Protein AF-0000000083547770 (afdb_homodimer)

Organism: NCBI:txid360422

Sequence (242 aa):
MNREFKQATPGKVLITDITYLPYGNSKMAYLSTIKDSSTNEILAYQTSDRITLDISLDTIKKLVKNRRVTLTKDAFIHSDQGSHYTSPTFQKLLKKHKLSQSISRRGNCWDNAPQESFLDIMNREFKQATPGKVLITDITYLPYGNSKMAYLSTIKDSSTNEILAYQTSDRITLDISLDTIKKLVKNRRVTLTKDAFIHSDQGSHYTSPTFQKLLKKHKLSQSISRRGNCWDNAPQESFLDI

Nearest PDB structures (foldseek):
  5ejk-assembly1_H  TM=7.802E-01  e=1.074E-06  Rous sarcoma virus - Prague C
  8fnj-assembly1_G  TM=8.934E-01  e=1.302E-05  Homo sapiens
  1bcm-assembly1_B  TM=6.977E-01  e=1.309E-04  Muvirus mu
  3f2k-assembly2_B  TM=7.786E-01  e=3.134E-04  Homo sapiens
  5hoo-assembly1_B  TM=7.768E-01  e=7.988E-04  Drosophila mauritiana

Structure (mmCIF, N/CA/C/O backbone):
data_AF-0000000083547770-model_v1
#
loop_
_entity.id
_entity.type
_entity.pdbx_description
1 polymer 'Integrase catalytic domain-containing protein'
#
loop_
_atom_site.group_PDB
_atom_site.id
_atom_site.type_symbol
_atom_site.label_atom_id
_atom_site.label_alt_id
_atom_site.label_comp_id
_atom_site.label_asym_id
_atom_site.label_entity_id
_atom_site.label_seq_id
_atom_site.pdbx_PDB_ins_code
_atom_site.Cartn_x
_atom_site.Cartn_y
_atom_site.Cartn_z
_atom_site.occupancy
_atom_site.B_iso_or_equiv
_atom_site.auth_seq_id
_atom_site.auth_comp_id
_atom_site.auth_asym_id
_atom_site.auth_atom_id
_atom_site.pdbx_PDB_model_num
ATOM 1 N N . MET A 1 1 ? -11.086 -1.056 -15.688 1 37.06 1 MET A N 1
ATOM 2 C CA . MET A 1 1 ? -11.125 -2.303 -14.93 1 37.06 1 MET A CA 1
ATOM 3 C C . MET A 1 1 ? -12.43 -3.049 -15.172 1 37.06 1 MET A C 1
ATOM 5 O O . MET A 1 1 ? -13.508 -2.467 -15.07 1 37.06 1 MET A O 1
ATOM 9 N N . ASN A 1 2 ? -12.312 -4.203 -15.836 1 42.09 2 ASN A N 1
ATOM 10 C CA . ASN A 1 2 ? -13.5 -4.945 -16.25 1 42.09 2 ASN A CA 1
ATOM 11 C C . ASN A 1 2 ? -14.367 -5.312 -15.047 1 42.09 2 ASN A C 1
ATOM 13 O O . ASN A 1 2 ? -13.867 -5.461 -13.93 1 42.09 2 ASN A O 1
ATOM 17 N N . ARG A 1 3 ? -15.672 -5.109 -15.148 1 45.84 3 ARG A N 1
ATOM 18 C CA . ARG A 1 3 ? -16.781 -5.477 -14.281 1 45.84 3 ARG A CA 1
ATOM 19 C C . ARG A 1 3 ? -16.5 -6.773 -13.531 1 45.84 3 ARG A C 1
ATOM 21 O O . ARG A 1 3 ? -16.969 -6.969 -12.414 1 45.84 3 ARG A O 1
ATOM 28 N N . GLU A 1 4 ? -15.805 -7.66 -14.25 1 44.88 4 GLU A N 1
ATOM 29 C CA . GLU A 1 4 ? -15.633 -8.992 -13.68 1 44.88 4 GLU A CA 1
ATOM 30 C C . GLU A 1 4 ? -14.75 -8.945 -12.438 1 44.88 4 GLU A C 1
ATOM 32 O O . GLU A 1 4 ? -14.852 -9.805 -11.555 1 44.88 4 GLU A O 1
ATOM 37 N N . PHE A 1 5 ? -13.875 -7.977 -12.32 1 52.09 5 PHE A N 1
ATOM 38 C CA . PHE A 1 5 ? -12.898 -7.918 -11.242 1 52.09 5 PHE A CA 1
ATOM 39 C C . PHE A 1 5 ? -13.477 -7.219 -10.023 1 52.09 5 PHE A C 1
ATOM 41 O O . PHE A 1 5 ? -12.945 -7.34 -8.914 1 52.09 5 PHE A O 1
ATOM 48 N N . LYS A 1 6 ? -14.5 -6.453 -10.258 1 54.75 6 LYS A N 1
ATOM 49 C CA . LYS A 1 6 ? -15.164 -5.863 -9.094 1 54.75 6 LYS A CA 1
ATOM 50 C C . LYS A 1 6 ? -16.094 -6.867 -8.43 1 54.75 6 LYS A C 1
ATOM 52 O O . LYS A 1 6 ? -17.312 -6.805 -8.609 1 54.75 6 LYS A O 1
ATOM 57 N N . GLN A 1 7 ? -15.625 -8.141 -8.484 1 60.09 7 GLN A N 1
ATOM 58 C CA . GLN A 1 7 ? -16.5 -9.031 -7.738 1 60.09 7 GLN A CA 1
ATOM 59 C C . GLN A 1 7 ? -16.562 -8.641 -6.266 1 60.09 7 GLN A C 1
ATOM 61 O O . GLN A 1 7 ? -15.523 -8.344 -5.656 1 60.09 7 GLN A O 1
ATOM 66 N N . ALA A 1 8 ? -17.625 -8.469 -5.758 1 77.06 8 ALA A N 1
ATOM 67 C CA . ALA A 1 8 ? -18 -7.98 -4.434 1 77.06 8 ALA A CA 1
ATOM 68 C C . ALA A 1 8 ? -17.688 -9.016 -3.357 1 77.06 8 ALA A C 1
ATOM 70 O O . ALA A 1 8 ? -18.141 -8.898 -2.217 1 77.06 8 ALA A O 1
ATOM 71 N N . THR A 1 9 ? -16.844 -10.148 -3.873 1 93.62 9 THR A N 1
ATOM 72 C CA . THR A 1 9 ? -16.594 -11.156 -2.85 1 93.62 9 THR A CA 1
ATOM 73 C C . THR A 1 9 ? -15.188 -11.023 -2.285 1 93.62 9 THR A C 1
ATOM 75 O O . THR A 1 9 ? -14.211 -11.336 -2.965 1 93.62 9 THR A O 1
ATOM 78 N N . PRO A 1 10 ? -15.109 -10.656 -1.083 1 95.06 10 PRO A N 1
ATOM 79 C CA . PRO A 1 10 ? -13.781 -10.578 -0.468 1 95.06 10 PRO A CA 1
ATOM 80 C C . PRO A 1 10 ? -13.008 -11.891 -0.565 1 95.06 10 PRO A C 1
ATOM 82 O O . PRO A 1 10 ? -13.586 -12.969 -0.392 1 95.06 10 PRO A O 1
ATOM 85 N N . GLY A 1 11 ? -11.734 -11.773 -0.91 1 96.5 11 GLY A N 1
ATOM 86 C CA . GLY A 1 11 ? -10.867 -12.938 -0.914 1 96.5 11 GLY A CA 1
ATOM 87 C C . GLY A 1 11 ? -10.953 -13.742 -2.197 1 96.5 11 GLY A C 1
ATOM 88 O O . GLY A 1 11 ? -10.375 -14.828 -2.295 1 96.5 11 GLY A O 1
ATOM 89 N N . LYS A 1 12 ? -11.625 -13.266 -3.15 1 97 12 LYS A N 1
ATOM 90 C CA . LYS A 1 12 ? -11.805 -14.031 -4.383 1 97 12 LYS A CA 1
ATOM 91 C C . LYS A 1 12 ? -10.852 -13.539 -5.473 1 97 12 LYS A C 1
ATOM 93 O O . LYS A 1 12 ? -10.141 -14.344 -6.086 1 97 12 LYS A O 1
ATOM 98 N N . VAL A 1 13 ? -10.906 -12.203 -5.723 1 96.12 13 VAL A N 1
ATOM 99 C CA . VAL A 1 13 ? -10.07 -11.609 -6.758 1 96.12 13 VAL A CA 1
ATOM 100 C C . VAL A 1 13 ? -8.906 -10.852 -6.117 1 96.12 13 VAL A C 1
ATOM 102 O O . VAL A 1 13 ? -9.109 -9.836 -5.457 1 96.12 13 VAL A O 1
ATOM 105 N N . LEU A 1 14 ? -7.789 -11.375 -6.371 1 96.94 14 LEU A N 1
ATOM 106 C CA . LEU A 1 14 ? -6.574 -10.805 -5.793 1 96.94 14 LEU A CA 1
ATOM 107 C C . LEU A 1 14 ? -5.68 -10.211 -6.875 1 96.94 14 LEU A C 1
ATOM 109 O O . LEU A 1 14 ? -5.223 -10.922 -7.77 1 96.94 14 LEU A O 1
ATOM 113 N N . ILE A 1 15 ? -5.461 -8.875 -6.742 1 95.25 15 ILE A N 1
ATOM 114 C CA . ILE A 1 15 ? -4.688 -8.172 -7.758 1 95.25 15 ILE A CA 1
ATOM 115 C C . ILE A 1 15 ? -3.244 -8.008 -7.289 1 95.25 15 ILE A C 1
ATOM 117 O O . ILE A 1 15 ? -2.996 -7.598 -6.152 1 95.25 15 ILE A O 1
ATOM 121 N N . THR A 1 16 ? -2.373 -8.43 -8.156 1 95.38 16 THR A N 1
ATOM 122 C CA . THR A 1 16 ? -0.969 -8.25 -7.805 1 95.38 16 THR A CA 1
ATOM 123 C C . THR A 1 16 ? -0.252 -7.402 -8.852 1 95.38 16 THR A C 1
ATOM 125 O O . THR A 1 16 ? -0.664 -7.359 -10.008 1 95.38 16 THR A O 1
ATOM 128 N N . ASP A 1 17 ? 0.686 -6.609 -8.352 1 91.88 17 ASP A N 1
ATOM 129 C CA . ASP A 1 17 ? 1.514 -5.738 -9.18 1 91.88 17 ASP A CA 1
ATOM 130 C C . ASP A 1 17 ? 2.791 -5.336 -8.445 1 91.88 17 ASP A C 1
ATOM 132 O O . ASP A 1 17 ? 2.914 -5.551 -7.238 1 91.88 17 ASP A O 1
ATOM 136 N N . ILE A 1 18 ? 3.715 -4.863 -9.234 1 93.38 18 ILE A N 1
ATOM 137 C CA . ILE A 1 18 ? 4.945 -4.332 -8.656 1 93.38 18 ILE A CA 1
ATOM 138 C C . ILE A 1 18 ? 5 -2.82 -8.859 1 93.38 18 ILE A C 1
ATOM 140 O O . ILE A 1 18 ? 4.797 -2.332 -9.977 1 93.38 18 ILE A O 1
ATOM 144 N N . THR A 1 19 ? 5.195 -2.107 -7.781 1 92 19 THR A N 1
ATOM 145 C CA . THR A 1 19 ? 5.34 -0.656 -7.816 1 92 19 THR A CA 1
ATOM 146 C C . THR A 1 19 ? 6.812 -0.26 -7.719 1 92 19 THR A C 1
ATOM 148 O O . THR A 1 19 ? 7.551 -0.796 -6.891 1 92 19 THR A O 1
ATOM 151 N N . TYR A 1 20 ? 7.23 0.665 -8.578 1 90.44 20 TYR A N 1
ATOM 152 C CA . TYR A 1 20 ? 8.555 1.269 -8.477 1 90.44 20 TYR A CA 1
ATOM 153 C C . TYR A 1 20 ? 8.562 2.383 -7.438 1 90.44 20 TYR A C 1
ATOM 155 O O . TYR A 1 20 ? 7.75 3.309 -7.5 1 90.44 20 TYR A O 1
ATOM 163 N N . LEU A 1 21 ? 9.461 2.205 -6.434 1 90.94 21 LEU A N 1
ATOM 164 C CA . LEU A 1 21 ? 9.547 3.172 -5.344 1 90.94 21 LEU A CA 1
ATOM 165 C C . LEU A 1 21 ? 10.891 3.902 -5.371 1 90.94 21 LEU A C 1
ATOM 167 O O . LEU A 1 21 ? 11.836 3.488 -4.703 1 90.94 21 LEU A O 1
ATOM 171 N N . PRO A 1 22 ? 11.023 5 -6.207 1 88.56 22 PRO A N 1
ATOM 172 C CA . PRO A 1 22 ? 12.242 5.801 -6.113 1 88.56 22 PRO A CA 1
ATOM 173 C C . PRO A 1 22 ? 12.414 6.457 -4.746 1 88.56 22 PRO A C 1
ATOM 175 O O . PRO A 1 22 ? 11.438 6.898 -4.141 1 88.56 22 PRO A O 1
ATOM 178 N N . TYR A 1 23 ? 13.477 6.32 -4.207 1 85.94 23 TYR A N 1
ATOM 179 C CA . TYR A 1 23 ? 13.758 7 -2.949 1 85.94 23 TYR A CA 1
ATOM 180 C C . TYR A 1 23 ? 15.188 7.527 -2.924 1 85.94 23 TYR A C 1
ATOM 182 O O . TYR A 1 23 ? 16.062 6.988 -3.598 1 85.94 23 TYR A O 1
ATOM 190 N N . GLY A 1 24 ? 15.328 8.562 -2.123 1 82 24 GLY A N 1
ATOM 191 C CA . GLY A 1 24 ? 16.656 9.148 -2.072 1 82 24 GLY A CA 1
ATOM 192 C C . GLY A 1 24 ? 17.125 9.695 -3.41 1 82 24 GLY A C 1
ATOM 193 O O . GLY A 1 24 ? 16.312 10.172 -4.207 1 82 24 GLY A O 1
ATOM 194 N N . ASN A 1 25 ? 18.531 9.766 -3.361 1 84.19 25 ASN A N 1
ATOM 195 C CA . ASN A 1 25 ? 19.141 10.234 -4.598 1 84.19 25 ASN A CA 1
ATOM 196 C C . ASN A 1 25 ? 19.531 9.062 -5.504 1 84.19 25 ASN A C 1
ATOM 198 O O . ASN A 1 25 ? 20.547 8.414 -5.277 1 84.19 25 ASN A O 1
ATOM 202 N N . SER A 1 26 ? 18.703 8.57 -6.406 1 86.69 26 SER A N 1
ATOM 203 C CA . SER A 1 26 ? 19 7.625 -7.473 1 86.69 26 SER A CA 1
ATOM 204 C C . SER A 1 26 ? 18.781 6.188 -7.016 1 86.69 26 SER A C 1
ATOM 206 O O . SER A 1 26 ? 19.359 5.254 -7.574 1 86.69 26 SER A O 1
ATOM 208 N N . LYS A 1 27 ? 18.141 6.105 -5.891 1 88.56 27 LYS A N 1
ATOM 209 C CA . LYS A 1 27 ? 17.859 4.754 -5.414 1 88.56 27 LYS A CA 1
ATOM 210 C C . LYS A 1 27 ? 16.469 4.301 -5.824 1 88.56 27 LYS A C 1
ATOM 212 O O . LYS A 1 27 ? 15.586 5.129 -6.078 1 88.56 27 LYS A O 1
ATOM 217 N N . MET A 1 28 ? 16.359 2.928 -6.02 1 90.75 28 MET A N 1
ATOM 218 C CA . MET A 1 28 ? 15.07 2.352 -6.402 1 90.75 28 MET A CA 1
ATOM 219 C C . MET A 1 28 ? 14.766 1.105 -5.574 1 90.75 28 MET A C 1
ATOM 221 O O . MET A 1 28 ? 15.617 0.227 -5.43 1 90.75 28 MET A O 1
ATOM 225 N N . ALA A 1 29 ? 13.602 1.14 -4.941 1 91.06 29 ALA A N 1
ATOM 226 C CA . ALA A 1 29 ? 13.062 -0.084 -4.355 1 91.06 29 ALA A CA 1
ATOM 227 C C . ALA A 1 29 ? 11.836 -0.569 -5.125 1 91.06 29 ALA A C 1
ATOM 229 O O . ALA A 1 29 ? 11.227 0.196 -5.871 1 91.06 29 ALA A O 1
ATOM 230 N N . TYR A 1 30 ? 11.594 -1.843 -5.012 1 93.19 30 TYR A N 1
ATOM 231 C CA . TYR A 1 30 ? 10.422 -2.447 -5.641 1 93.19 30 TYR A CA 1
ATOM 232 C C . TYR A 1 30 ? 9.477 -3.027 -4.598 1 93.19 30 TYR A C 1
ATOM 234 O O . TYR A 1 30 ? 9.914 -3.689 -3.652 1 93.19 30 TYR A O 1
ATOM 242 N N . LEU A 1 31 ? 8.25 -2.652 -4.785 1 94.12 31 LEU A N 1
ATOM 243 C CA . LEU A 1 31 ? 7.215 -3.119 -3.873 1 94.12 31 LEU A CA 1
ATOM 244 C C . LEU A 1 31 ? 6.211 -4.008 -4.602 1 94.12 31 LEU A C 1
ATOM 246 O O . LEU A 1 31 ? 5.477 -3.535 -5.473 1 94.12 31 LEU A O 1
ATOM 250 N N . SER A 1 32 ? 6.219 -5.277 -4.266 1 94.94 32 SER A N 1
ATOM 251 C CA . SER A 1 32 ? 5.188 -6.195 -4.742 1 94.94 32 SER A CA 1
ATOM 252 C C . SER A 1 32 ? 4.031 -6.285 -3.75 1 94.94 32 SER A C 1
ATOM 254 O O . SER A 1 32 ? 4.25 -6.438 -2.545 1 94.94 32 SER A O 1
ATOM 256 N N . THR A 1 33 ? 2.816 -6.133 -4.273 1 95.75 33 THR A N 1
ATOM 257 C CA . THR A 1 33 ? 1.659 -6.172 -3.387 1 95.75 33 THR A CA 1
ATOM 258 C C . THR A 1 33 ? 0.593 -7.117 -3.936 1 95.75 33 THR A C 1
ATOM 260 O O . THR A 1 33 ? 0.572 -7.41 -5.133 1 95.75 33 THR A O 1
ATOM 263 N N . ILE A 1 34 ? -0.224 -7.645 -3.039 1 96.25 34 ILE A N 1
ATOM 264 C CA . ILE A 1 34 ? -1.479 -8.312 -3.367 1 96.25 34 ILE A CA 1
ATOM 265 C C . ILE A 1 34 ? -2.641 -7.586 -2.693 1 96.25 34 ILE A C 1
ATOM 267 O O . ILE A 1 34 ? -2.658 -7.43 -1.469 1 96.25 34 ILE A O 1
ATOM 271 N N . LYS A 1 35 ? -3.547 -7.152 -3.533 1 95.25 35 LYS A N 1
ATOM 272 C CA . LYS A 1 35 ? -4.711 -6.398 -3.076 1 95.25 35 LYS A CA 1
ATOM 273 C C . LYS A 1 35 ? -6 -7.176 -3.316 1 95.25 35 LYS A C 1
ATOM 275 O O . LYS A 1 35 ? -6.172 -7.789 -4.371 1 95.25 35 LYS A O 1
ATOM 280 N N . ASP A 1 36 ? -6.902 -7.203 -2.283 1 94.38 36 ASP A N 1
ATOM 281 C CA . ASP A 1 36 ? -8.258 -7.699 -2.502 1 94.38 36 ASP A CA 1
ATOM 282 C C . ASP A 1 36 ? -9.078 -6.707 -3.32 1 94.38 36 ASP A C 1
ATOM 284 O O . ASP A 1 36 ? -9.297 -5.57 -2.893 1 94.38 36 ASP A O 1
ATOM 288 N N . SER A 1 37 ? -9.492 -7.152 -4.387 1 93 37 SER A N 1
ATOM 289 C CA . SER A 1 37 ? -10.18 -6.242 -5.293 1 93 37 SER A CA 1
ATOM 290 C C . SER A 1 37 ? -11.508 -5.77 -4.699 1 93 37 SER A C 1
ATOM 292 O O . SER A 1 37 ? -12 -4.695 -5.043 1 93 37 SER A O 1
ATOM 294 N N . SER A 1 38 ? -12.094 -6.488 -3.805 1 93.31 38 SER A N 1
ATOM 295 C CA . SER A 1 38 ? -13.383 -6.164 -3.203 1 93.31 38 SER A CA 1
ATOM 296 C C . SER A 1 38 ? -13.227 -5.184 -2.047 1 93.31 38 SER A C 1
ATOM 298 O O . SER A 1 38 ? -13.938 -4.184 -1.971 1 93.31 38 SER A O 1
ATOM 300 N N . THR A 1 39 ? -12.281 -5.41 -1.221 1 91 39 THR A N 1
ATOM 301 C CA . THR A 1 39 ? -12.141 -4.621 -0.003 1 91 39 THR A CA 1
ATOM 302 C C . THR A 1 39 ? -11.094 -3.525 -0.185 1 91 39 THR A C 1
ATOM 304 O O . THR A 1 39 ? -11.023 -2.59 0.614 1 91 39 THR A O 1
ATOM 307 N N . ASN A 1 40 ? -10.203 -3.643 -1.119 1 92.5 40 ASN A N 1
ATOM 308 C CA . ASN A 1 40 ? -9.062 -2.771 -1.387 1 92.5 40 ASN A CA 1
ATOM 309 C C . ASN A 1 40 ? -7.973 -2.936 -0.333 1 92.5 40 ASN A C 1
ATOM 311 O O . ASN A 1 40 ? -7.027 -2.148 -0.285 1 92.5 40 ASN A O 1
ATOM 315 N N . GLU A 1 41 ? -8.078 -3.979 0.425 1 92.56 41 GLU A N 1
ATOM 316 C CA . GLU A 1 41 ? -7.059 -4.25 1.431 1 92.56 41 GLU A CA 1
ATOM 317 C C . GLU A 1 41 ? -5.812 -4.867 0.798 1 92.56 41 GLU A C 1
ATOM 319 O O . GLU A 1 41 ? -5.918 -5.723 -0.084 1 92.56 41 GLU A O 1
ATOM 324 N N . ILE A 1 42 ? -4.73 -4.352 1.257 1 93.81 42 ILE A N 1
ATOM 325 C CA . ILE A 1 42 ? -3.484 -5.031 0.929 1 93.81 42 ILE A CA 1
ATOM 326 C C . ILE A 1 42 ? -3.324 -6.27 1.808 1 93.81 42 ILE A C 1
ATOM 328 O O . ILE A 1 42 ? -3.311 -6.168 3.037 1 93.81 42 ILE A O 1
ATOM 332 N N . LEU A 1 43 ? -3.193 -7.41 1.143 1 95.69 43 LEU A N 1
ATOM 333 C CA . LEU A 1 43 ? -3.182 -8.672 1.879 1 95.69 43 LEU A CA 1
ATOM 334 C C . LEU A 1 43 ? -1.753 -9.156 2.098 1 95.69 43 LEU A C 1
ATOM 336 O O . LEU A 1 43 ? -1.49 -9.93 3.023 1 95.69 43 LEU A O 1
ATOM 340 N N . ALA A 1 44 ? -0.871 -8.75 1.271 1 96.19 44 ALA A N 1
ATOM 341 C CA . ALA A 1 44 ? 0.542 -9.117 1.342 1 96.19 44 ALA A CA 1
ATOM 342 C C . ALA A 1 44 ? 1.403 -8.125 0.56 1 96.19 44 ALA A C 1
ATOM 344 O O . ALA A 1 44 ? 0.925 -7.484 -0.376 1 96.19 44 ALA A O 1
ATOM 345 N N . TYR A 1 45 ? 2.623 -8.07 1.019 1 95.5 45 TYR A N 1
ATOM 346 C CA . TYR A 1 45 ? 3.582 -7.254 0.285 1 95.5 45 TYR A CA 1
ATOM 347 C C . TYR A 1 45 ? 5.008 -7.738 0.526 1 95.5 45 TYR A C 1
ATOM 349 O O . TYR A 1 45 ? 5.285 -8.406 1.526 1 95.5 45 TYR A O 1
ATOM 357 N N . GLN A 1 46 ? 5.855 -7.43 -0.441 1 95 46 GLN A N 1
ATOM 358 C CA . GLN A 1 46 ? 7.277 -7.746 -0.398 1 95 46 GLN A CA 1
ATOM 359 C C . GLN A 1 46 ? 8.102 -6.652 -1.067 1 95 46 GLN A C 1
ATOM 361 O O . GLN A 1 46 ? 7.734 -6.148 -2.131 1 95 46 GLN A O 1
ATOM 366 N N . THR A 1 47 ? 9.203 -6.344 -0.357 1 94.12 47 THR A N 1
ATOM 367 C CA . THR A 1 47 ? 10.094 -5.348 -0.938 1 94.12 47 THR A CA 1
ATOM 368 C C . THR A 1 47 ? 11.406 -5.992 -1.381 1 94.12 47 THR A C 1
ATOM 370 O O . THR A 1 47 ? 11.852 -6.973 -0.783 1 94.12 47 THR A O 1
ATOM 373 N N . SER A 1 48 ? 11.93 -5.387 -2.418 1 94.44 48 SER A N 1
ATOM 374 C CA . SER A 1 48 ? 13.219 -5.84 -2.934 1 94.44 48 SER A CA 1
ATOM 375 C C . SER A 1 48 ? 13.984 -4.699 -3.602 1 94.44 48 SER A C 1
ATOM 377 O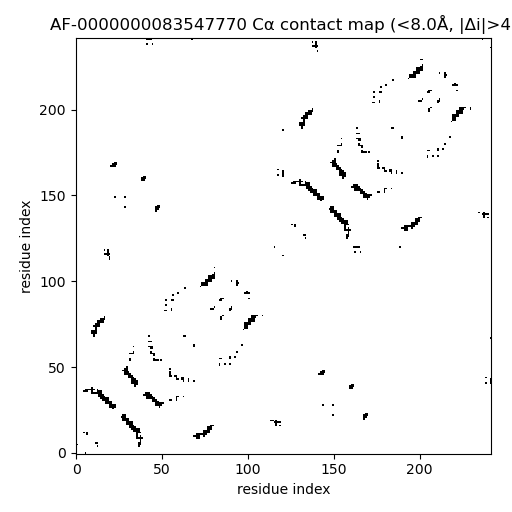 O . SER A 1 48 ? 13.391 -3.678 -3.961 1 94.44 48 SER A O 1
ATOM 379 N N . ASP A 1 49 ? 15.312 -4.91 -3.723 1 93.38 49 ASP A N 1
ATOM 380 C CA . ASP A 1 49 ? 16.109 -3.965 -4.496 1 93.38 49 ASP A CA 1
ATOM 381 C C . ASP A 1 49 ? 16.328 -4.465 -5.922 1 93.38 49 ASP A C 1
ATOM 383 O O . ASP A 1 49 ? 16.969 -3.793 -6.73 1 93.38 49 ASP A O 1
ATOM 387 N N . ARG A 1 50 ? 15.695 -5.547 -6.188 1 92.69 50 ARG A N 1
ATOM 388 C CA . ARG A 1 50 ? 15.812 -6.137 -7.52 1 92.69 50 ARG A CA 1
ATOM 389 C C . ARG A 1 50 ? 14.469 -6.684 -7.992 1 92.69 50 ARG A C 1
ATOM 391 O O . ARG A 1 50 ? 13.664 -7.148 -7.18 1 92.69 50 ARG A O 1
ATOM 398 N N . ILE A 1 51 ? 14.297 -6.574 -9.289 1 90.69 51 ILE A N 1
ATOM 399 C CA . ILE A 1 51 ? 13.078 -7.129 -9.883 1 90.69 51 ILE A CA 1
ATOM 400 C C . ILE A 1 51 ? 13.336 -8.562 -10.336 1 90.69 51 ILE A C 1
ATOM 402 O O . ILE A 1 51 ? 13.648 -8.805 -11.5 1 90.69 51 ILE A O 1
ATOM 406 N N . THR A 1 52 ? 13.438 -9.414 -9.461 1 92.94 52 THR A N 1
ATOM 407 C CA . THR A 1 52 ? 13.578 -10.828 -9.781 1 92.94 52 THR A CA 1
ATOM 408 C C . THR A 1 52 ? 12.273 -11.578 -9.523 1 92.94 52 THR A C 1
ATOM 410 O O . THR A 1 52 ? 11.328 -11.008 -8.961 1 92.94 52 THR A O 1
ATOM 413 N N . LEU A 1 53 ? 12.289 -12.797 -9.961 1 96 53 LEU A N 1
ATOM 414 C CA . LEU A 1 53 ? 11.125 -13.648 -9.766 1 96 53 LEU A CA 1
ATOM 415 C C . LEU A 1 53 ? 10.789 -13.773 -8.281 1 96 53 LEU A C 1
ATOM 417 O O . LEU A 1 53 ? 9.617 -13.875 -7.914 1 96 53 LEU A O 1
ATOM 421 N N . ASP A 1 54 ? 11.75 -13.688 -7.434 1 96.62 54 ASP A N 1
ATOM 422 C CA . ASP A 1 54 ? 11.609 -13.945 -6.004 1 96.62 54 ASP A CA 1
ATOM 423 C C . ASP A 1 54 ? 10.648 -12.945 -5.363 1 96.62 54 ASP A C 1
ATOM 425 O O . ASP A 1 54 ? 9.938 -13.281 -4.41 1 96.62 54 ASP A O 1
ATOM 429 N N . ILE A 1 55 ? 10.672 -11.734 -5.844 1 96 55 ILE A N 1
ATOM 430 C CA . ILE A 1 55 ? 9.828 -10.734 -5.207 1 96 55 ILE A CA 1
ATOM 431 C C . ILE A 1 55 ? 8.359 -11.125 -5.348 1 96 55 ILE A C 1
ATOM 433 O O . ILE A 1 55 ? 7.578 -10.977 -4.402 1 96 55 ILE A O 1
ATOM 437 N N . SER A 1 56 ? 7.953 -11.633 -6.457 1 96.94 56 SER A N 1
ATOM 438 C CA . SER A 1 56 ? 6.574 -12.062 -6.668 1 96.94 56 SER A CA 1
ATOM 439 C C . SER A 1 56 ? 6.285 -13.367 -5.934 1 96.94 56 SER A C 1
ATOM 441 O O . SER A 1 56 ? 5.223 -13.523 -5.328 1 96.94 56 SER A O 1
ATOM 443 N N . LEU A 1 57 ? 7.266 -14.312 -5.957 1 98.56 57 LEU A N 1
ATOM 444 C CA . LEU A 1 57 ? 7.082 -15.578 -5.254 1 98.56 57 LEU A CA 1
ATOM 445 C C . LEU A 1 57 ? 6.914 -15.344 -3.756 1 98.56 57 LEU A C 1
ATOM 447 O O . LEU A 1 57 ? 6.004 -15.898 -3.135 1 98.56 57 LEU A O 1
ATOM 451 N N . ASP A 1 58 ? 7.777 -14.531 -3.227 1 97.69 58 ASP A N 1
ATOM 452 C CA . ASP A 1 58 ? 7.762 -14.273 -1.79 1 97.69 58 ASP A CA 1
ATOM 453 C C . ASP A 1 58 ? 6.473 -13.57 -1.375 1 97.69 58 ASP A C 1
ATOM 455 O O . ASP A 1 58 ? 5.969 -13.781 -0.27 1 97.69 58 ASP A O 1
ATOM 459 N N . THR A 1 59 ? 5.918 -12.758 -2.26 1 97.31 59 THR A N 1
ATOM 460 C CA . THR A 1 59 ? 4.656 -12.086 -1.969 1 97.31 59 THR A CA 1
ATOM 461 C C . THR A 1 59 ? 3.521 -13.102 -1.854 1 97.31 59 THR A C 1
ATOM 463 O O . THR A 1 59 ? 2.695 -13.016 -0.944 1 97.31 59 THR A O 1
ATOM 466 N N . ILE A 1 60 ? 3.475 -14.078 -2.748 1 98.56 60 ILE A N 1
ATOM 467 C CA . ILE A 1 60 ? 2.473 -15.133 -2.695 1 98.56 60 ILE A CA 1
ATOM 468 C C . ILE A 1 60 ? 2.643 -15.945 -1.412 1 98.56 60 ILE A C 1
ATOM 470 O O . ILE A 1 60 ? 1.662 -16.266 -0.734 1 98.56 60 ILE A O 1
ATOM 474 N N . LYS A 1 61 ? 3.902 -16.234 -1.078 1 98.5 61 LYS A N 1
ATOM 475 C CA . LYS A 1 61 ? 4.164 -17 0.137 1 98.5 61 LYS A CA 1
ATOM 476 C C . LYS A 1 61 ? 3.672 -16.25 1.374 1 98.5 61 LYS A C 1
ATOM 478 O O . LYS A 1 61 ? 3.117 -16.859 2.291 1 98.5 61 LYS A O 1
ATOM 483 N N . LYS A 1 62 ? 3.867 -15.008 1.357 1 97 62 LYS A N 1
ATOM 484 C CA . LYS A 1 62 ? 3.379 -14.195 2.471 1 97 62 LYS A CA 1
ATOM 485 C C . LYS A 1 62 ? 1.854 -14.203 2.525 1 97 62 LYS A C 1
ATOM 487 O O . LYS A 1 62 ? 1.268 -14.242 3.609 1 97 62 LYS A O 1
ATOM 492 N N . LEU A 1 63 ? 1.225 -14.125 1.393 1 97.56 63 LEU A N 1
ATOM 493 C CA . LEU A 1 63 ? -0.232 -14.18 1.333 1 97.56 63 LEU A CA 1
ATOM 494 C C . LEU A 1 63 ? -0.753 -15.461 1.977 1 97.56 63 LEU A C 1
ATOM 496 O O . LEU A 1 63 ? -1.645 -15.414 2.826 1 97.56 63 LEU A O 1
ATOM 500 N N . VAL A 1 64 ? -0.178 -16.531 1.575 1 97.38 64 VAL A N 1
ATOM 501 C CA . VAL A 1 64 ? -0.68 -17.844 1.991 1 97.38 64 VAL A CA 1
ATOM 502 C C . VAL A 1 64 ? -0.375 -18.062 3.471 1 97.38 64 VAL A C 1
ATOM 504 O O . VAL A 1 64 ? -1.118 -18.766 4.164 1 97.38 64 VAL A O 1
ATOM 507 N N . LYS A 1 65 ? 0.641 -17.438 4.004 1 96.38 65 LYS A N 1
ATOM 508 C CA . LYS A 1 65 ? 1.039 -17.625 5.395 1 96.38 65 LYS A CA 1
ATOM 509 C C . LYS A 1 65 ? 0.272 -16.672 6.312 1 96.38 65 LYS A C 1
ATOM 511 O O . LYS A 1 65 ? 0.283 -16.844 7.535 1 96.38 65 LYS A O 1
ATOM 516 N N . ASN A 1 66 ? -0.306 -15.734 5.676 1 93.88 66 ASN A N 1
ATOM 517 C CA . ASN A 1 66 ? -1.027 -14.75 6.473 1 93.88 66 ASN A CA 1
ATOM 518 C C . ASN A 1 66 ? -2.328 -15.32 7.027 1 93.88 66 ASN A C 1
ATOM 520 O O . ASN A 1 66 ? -3.324 -15.422 6.309 1 93.88 66 ASN A O 1
ATOM 524 N N . ARG A 1 67 ? -2.469 -15.492 8.227 1 91.75 67 ARG A N 1
ATOM 525 C CA . ARG A 1 67 ? -3.602 -16.156 8.859 1 91.75 67 ARG A CA 1
ATOM 526 C C . ARG A 1 67 ? -4.793 -15.211 8.977 1 91.75 67 ARG A C 1
ATOM 528 O O . ARG A 1 67 ? -5.918 -15.648 9.227 1 91.75 67 ARG A O 1
ATOM 535 N N . ARG A 1 68 ? -4.582 -14 8.75 1 90.12 68 ARG A N 1
ATOM 536 C CA . ARG A 1 68 ? -5.656 -13.01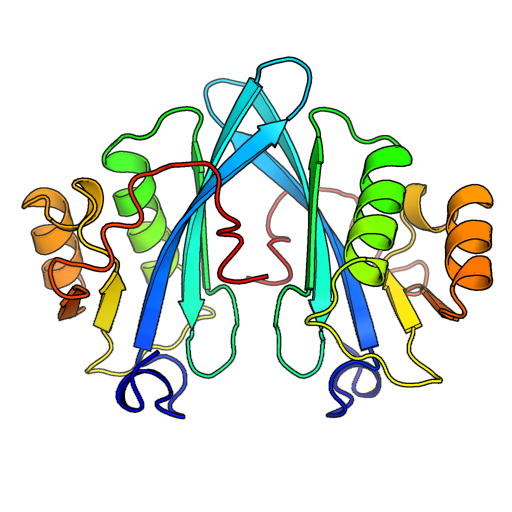6 8.852 1 90.12 68 ARG A CA 1
ATOM 537 C C . ARG A 1 68 ? -6.445 -12.93 7.547 1 90.12 68 ARG A C 1
ATOM 539 O O . ARG A 1 68 ? -7.492 -12.281 7.492 1 90.12 68 ARG A O 1
ATOM 546 N N . VAL A 1 69 ? -5.949 -13.688 6.625 1 92.69 69 VAL A N 1
ATOM 547 C CA . VAL A 1 69 ? -6.555 -13.617 5.301 1 92.69 69 VAL A CA 1
ATOM 548 C C . VAL A 1 69 ? -7.363 -14.883 5.031 1 92.69 69 VAL A C 1
ATOM 550 O O . VAL A 1 69 ? -6.867 -16 5.219 1 92.69 69 VAL A O 1
ATOM 553 N N . THR A 1 70 ? -8.625 -14.688 4.648 1 94.69 70 THR A N 1
ATOM 554 C CA . THR A 1 70 ? -9.453 -15.797 4.195 1 94.69 70 THR A CA 1
ATOM 555 C C . THR A 1 70 ? -9.734 -15.695 2.699 1 94.69 70 THR A C 1
ATOM 557 O O . THR A 1 70 ? -10.281 -14.695 2.234 1 94.69 70 THR A O 1
ATOM 560 N N . LEU A 1 71 ? -9.422 -16.719 2.088 1 96.75 71 LEU A N 1
ATOM 561 C CA . LEU A 1 71 ? -9.648 -16.781 0.648 1 96.75 71 LEU A CA 1
ATOM 562 C C . LEU A 1 71 ? -10.789 -17.734 0.32 1 96.75 71 LEU A C 1
ATOM 564 O O . LEU A 1 71 ? -11 -18.734 1.021 1 96.75 71 LEU A O 1
ATOM 568 N N . THR A 1 72 ? -11.484 -17.438 -0.736 1 96.56 72 THR A N 1
ATOM 569 C CA . THR A 1 72 ? -12.484 -18.375 -1.227 1 96.56 72 THR A CA 1
ATOM 570 C C . THR A 1 72 ? -11.812 -19.578 -1.886 1 96.56 72 THR A C 1
ATOM 572 O O . THR A 1 72 ? -10.633 -19.516 -2.248 1 96.56 72 THR A O 1
ATOM 575 N N . LYS A 1 73 ? -12.523 -20.594 -2.051 1 95.81 73 LYS A N 1
ATOM 576 C CA . LYS A 1 73 ? -11.992 -21.797 -2.676 1 95.81 73 LYS A CA 1
ATOM 577 C C . LYS A 1 73 ? -11.586 -21.547 -4.121 1 95.81 73 LYS A C 1
ATOM 579 O O . LYS A 1 73 ? -10.656 -22.172 -4.633 1 95.81 73 LYS A O 1
ATOM 584 N N . ASP A 1 74 ? -12.266 -20.578 -4.727 1 96.19 74 ASP A N 1
ATOM 585 C CA . ASP A 1 74 ? -11.984 -20.281 -6.129 1 96.19 74 ASP A CA 1
ATOM 586 C C . ASP A 1 74 ? -11.203 -18.984 -6.273 1 96.19 74 ASP A C 1
ATOM 588 O O . ASP A 1 74 ? -11.344 -18.281 -7.273 1 96.19 74 ASP A O 1
ATOM 592 N N . ALA A 1 75 ? -10.508 -18.609 -5.25 1 97.44 75 ALA A N 1
ATOM 593 C CA . ALA A 1 75 ? -9.695 -17.406 -5.324 1 97.44 75 ALA A CA 1
ATOM 594 C C . ALA A 1 75 ? -8.703 -17.484 -6.48 1 97.44 75 ALA A C 1
ATOM 596 O O . ALA A 1 75 ? -8.188 -18.547 -6.797 1 97.44 75 ALA A O 1
ATOM 597 N N . PHE A 1 76 ? -8.445 -16.25 -7.105 1 96.31 76 PHE A N 1
ATOM 598 C CA . PHE A 1 76 ? -7.426 -16.25 -8.148 1 96.31 76 PHE A CA 1
ATOM 599 C C . PHE A 1 76 ? -6.613 -14.961 -8.109 1 96.31 76 PHE A C 1
ATOM 601 O O . PHE A 1 76 ? -7.098 -13.93 -7.637 1 96.31 76 PHE A O 1
ATOM 608 N N . ILE A 1 77 ? -5.434 -15.125 -8.602 1 97.19 77 ILE A N 1
ATOM 609 C CA . ILE A 1 77 ? -4.496 -14.016 -8.742 1 97.19 77 ILE A CA 1
ATOM 610 C C . ILE A 1 77 ? -4.641 -13.391 -10.133 1 97.19 77 ILE A C 1
ATOM 612 O O . ILE A 1 77 ? -4.57 -14.094 -11.141 1 97.19 77 ILE A O 1
ATOM 616 N N . HIS A 1 78 ? -4.883 -12.078 -10.117 1 94.94 78 HIS A N 1
ATOM 617 C CA . HIS A 1 78 ? -4.914 -11.344 -11.375 1 94.94 78 HIS A CA 1
ATOM 618 C C . HIS A 1 78 ? -3.688 -10.453 -11.531 1 94.94 78 HIS A C 1
ATOM 620 O O . HIS A 1 78 ? -3.355 -9.688 -10.617 1 94.94 78 HIS A O 1
ATOM 626 N N . SER A 1 79 ? -3.012 -10.586 -12.656 1 92.75 79 SER A N 1
ATOM 627 C CA . SER A 1 79 ? -1.82 -9.781 -12.898 1 92.75 79 SER A CA 1
ATOM 628 C C . SER A 1 79 ? -1.741 -9.336 -14.352 1 92.75 79 SER A C 1
ATOM 630 O O . SER A 1 79 ? -2.527 -9.789 -15.188 1 92.75 79 SER A O 1
ATOM 632 N N . ASP A 1 80 ? -0.885 -8.344 -14.547 1 88.94 80 ASP A N 1
ATOM 633 C CA . ASP A 1 80 ? -0.523 -8.055 -15.93 1 88.94 80 ASP A CA 1
ATOM 634 C C . ASP A 1 80 ? 0.364 -9.156 -16.516 1 88.94 80 ASP A C 1
ATOM 636 O O . ASP A 1 80 ? 0.504 -10.219 -15.914 1 88.94 80 ASP A O 1
ATOM 640 N N . GLN A 1 81 ? 0.93 -8.938 -17.75 1 87.38 81 GLN A N 1
ATOM 641 C CA . GLN A 1 81 ? 1.686 -9.977 -18.453 1 87.38 81 GLN A CA 1
ATOM 642 C C . GLN A 1 81 ? 3.174 -9.883 -18.125 1 87.38 81 GLN A C 1
ATOM 644 O O . GLN A 1 81 ? 4.012 -10.336 -18.906 1 87.38 81 GLN A O 1
ATOM 649 N N . GLY A 1 82 ? 3.525 -9.305 -16.984 1 88.19 82 GLY A N 1
ATOM 650 C CA . GLY A 1 82 ? 4.934 -9.258 -16.641 1 88.19 82 GLY A CA 1
ATOM 651 C C . GLY A 1 82 ? 5.578 -10.633 -16.547 1 88.19 82 GLY A C 1
ATOM 652 O O . GLY A 1 82 ? 4.93 -11.602 -16.156 1 88.19 82 GLY A O 1
ATOM 653 N N . SER A 1 83 ? 6.82 -10.664 -16.875 1 89.44 83 SER A N 1
ATOM 654 C CA . SER A 1 83 ? 7.535 -11.938 -16.922 1 89.44 83 SER A CA 1
ATOM 655 C C . SER A 1 83 ? 7.516 -12.633 -15.562 1 89.44 83 SER A C 1
ATOM 657 O O . SER A 1 83 ? 7.539 -13.867 -15.492 1 89.44 83 SER A O 1
ATOM 659 N N . HIS A 1 84 ? 7.492 -11.906 -14.5 1 92.31 84 HIS A N 1
ATOM 660 C CA . HIS A 1 84 ? 7.426 -12.469 -13.156 1 92.31 84 HIS A CA 1
ATOM 661 C C . HIS A 1 84 ? 6.16 -13.305 -12.969 1 92.31 84 HIS A C 1
ATOM 663 O O . HIS A 1 84 ? 6.176 -14.312 -12.266 1 92.31 84 HIS A O 1
ATOM 669 N N . TYR A 1 85 ? 5.113 -12.977 -13.672 1 94.12 85 TYR A N 1
ATOM 670 C CA . TYR A 1 85 ? 3.82 -13.602 -13.438 1 94.12 85 TYR A CA 1
ATOM 671 C C . TYR A 1 85 ? 3.559 -14.719 -14.445 1 94.12 85 TYR A C 1
ATOM 673 O O . TYR A 1 85 ? 2.688 -15.562 -14.234 1 94.12 85 TYR A O 1
ATOM 681 N N . THR A 1 86 ? 4.289 -14.648 -15.555 1 93.88 86 THR A N 1
ATOM 682 C CA . THR A 1 86 ? 4.078 -15.672 -16.578 1 93.88 86 THR A CA 1
ATOM 683 C C . THR A 1 86 ? 5.094 -16.797 -16.422 1 93.88 86 THR A C 1
ATOM 685 O O . THR A 1 86 ? 5.035 -17.797 -17.141 1 93.88 86 THR A O 1
ATOM 688 N N . SER A 1 87 ? 6.047 -16.688 -15.516 1 95.81 87 SER A N 1
ATOM 689 C CA . SER A 1 87 ? 7.059 -17.719 -15.289 1 95.81 87 SER A CA 1
ATOM 690 C C . SER A 1 87 ? 6.418 -19.031 -14.836 1 95.81 87 SER A C 1
ATOM 692 O O . SER A 1 87 ? 5.469 -19.031 -14.047 1 95.81 87 SER A O 1
ATOM 694 N N . PRO A 1 88 ? 6.949 -20.109 -15.328 1 97.44 88 PRO A N 1
ATOM 695 C CA . PRO A 1 88 ? 6.449 -21.406 -14.875 1 97.44 88 PRO A CA 1
ATOM 696 C C . PRO A 1 88 ? 6.574 -21.594 -13.367 1 97.44 88 PRO A C 1
ATOM 698 O O . PRO A 1 88 ? 5.715 -22.234 -12.742 1 97.44 88 PRO A O 1
ATOM 701 N N . THR A 1 89 ? 7.645 -21.141 -12.789 1 98.19 89 THR A N 1
ATOM 702 C CA . THR A 1 89 ? 7.863 -21.25 -11.352 1 98.19 89 THR A CA 1
ATOM 703 C C . THR A 1 89 ? 6.758 -20.547 -10.578 1 98.19 89 THR A C 1
ATOM 705 O O . THR A 1 89 ? 6.258 -21.078 -9.578 1 98.19 89 THR A O 1
ATOM 708 N N . PHE A 1 90 ? 6.332 -19.469 -11.047 1 97.81 90 PHE A N 1
ATOM 709 C CA . PHE A 1 90 ? 5.25 -18.703 -10.43 1 97.81 90 PHE A CA 1
ATOM 710 C C . PHE A 1 90 ? 3.934 -19.469 -10.523 1 97.81 90 PHE A C 1
ATOM 712 O O . PHE A 1 90 ? 3.23 -19.641 -9.523 1 97.81 90 PHE A O 1
ATOM 719 N N . GLN A 1 91 ? 3.633 -19.969 -11.672 1 97.62 91 GLN A N 1
ATOM 720 C CA . GLN A 1 91 ? 2.398 -20.719 -11.906 1 97.62 91 GLN A CA 1
ATOM 721 C C . GLN A 1 91 ? 2.344 -21.984 -11.047 1 97.62 91 GLN A C 1
ATOM 723 O O . GLN A 1 91 ? 1.29 -22.328 -10.508 1 97.62 91 GLN A O 1
ATOM 728 N N . LYS A 1 92 ? 3.467 -22.656 -10.961 1 98.38 92 LYS A N 1
ATOM 729 C CA . LYS A 1 92 ? 3.541 -23.859 -10.125 1 98.38 92 LYS A CA 1
ATOM 730 C C . LYS A 1 92 ? 3.252 -23.531 -8.664 1 98.38 92 LYS A C 1
ATOM 732 O O . LYS A 1 92 ? 2.574 -24.297 -7.973 1 98.38 92 LYS A O 1
ATOM 737 N N . LEU A 1 93 ? 3.828 -22.422 -8.203 1 98.56 93 LEU A N 1
ATOM 738 C CA . LEU A 1 93 ? 3.586 -22 -6.832 1 98.56 93 LEU A CA 1
ATOM 739 C C . LEU A 1 93 ? 2.102 -21.75 -6.594 1 98.56 93 LEU A C 1
ATOM 741 O O . LEU A 1 93 ? 1.558 -22.156 -5.562 1 98.56 93 LEU A O 1
ATOM 745 N N . LEU A 1 94 ? 1.412 -21.078 -7.504 1 98.44 94 LEU A N 1
ATOM 746 C CA . LEU A 1 94 ? -0.018 -20.828 -7.379 1 98.44 94 LEU A CA 1
ATOM 747 C C . LEU A 1 94 ? -0.799 -22.125 -7.301 1 98.44 94 LEU A C 1
ATOM 749 O O . LEU A 1 94 ? -1.673 -22.281 -6.445 1 98.44 94 LEU A O 1
ATOM 753 N N . LYS A 1 95 ? -0.499 -23.078 -8.172 1 97.88 95 LYS A N 1
ATOM 754 C CA . LYS A 1 95 ? -1.173 -24.375 -8.195 1 97.88 95 LYS A CA 1
ATOM 755 C C . LYS A 1 95 ? -0.989 -25.109 -6.879 1 97.88 95 LYS A C 1
ATOM 757 O O . LYS A 1 95 ? -1.932 -25.719 -6.363 1 97.88 95 LYS A O 1
ATOM 762 N N . LYS A 1 96 ? 0.224 -25.047 -6.355 1 98.25 96 LYS A N 1
ATOM 763 C CA . LYS A 1 96 ? 0.542 -25.688 -5.086 1 98.25 96 LYS A CA 1
ATOM 764 C C . LYS A 1 96 ? -0.387 -25.219 -3.975 1 98.25 96 LYS A C 1
ATOM 766 O O . LYS A 1 96 ? -0.736 -25.984 -3.076 1 98.25 96 LYS A O 1
ATOM 771 N N . HIS A 1 97 ? -0.814 -23.984 -4.074 1 97.88 97 HIS A N 1
ATOM 772 C CA . HIS A 1 97 ? -1.639 -23.422 -3.016 1 97.88 97 HIS A CA 1
ATOM 773 C C . HIS A 1 97 ? -3.088 -23.266 -3.467 1 97.88 97 HIS A C 1
ATOM 775 O O . HIS A 1 97 ? -3.859 -22.516 -2.854 1 97.88 97 HIS A O 1
ATOM 781 N N . LYS A 1 98 ? -3.412 -23.859 -4.602 1 97.38 98 LYS A N 1
ATOM 782 C CA . LYS A 1 98 ? -4.77 -23.922 -5.137 1 97.38 98 LYS A CA 1
ATOM 783 C C . LYS A 1 98 ? -5.297 -22.531 -5.48 1 97.38 98 LYS A C 1
ATOM 785 O O . LYS A 1 98 ? -6.469 -22.234 -5.246 1 97.38 98 LYS A O 1
ATOM 790 N N . LEU A 1 99 ? -4.48 -21.75 -5.93 1 98.12 99 LEU A N 1
ATOM 791 C CA . LEU A 1 99 ? -4.84 -20.438 -6.473 1 98.12 99 LEU A CA 1
ATOM 792 C C . LEU A 1 99 ? -4.84 -20.469 -8 1 98.12 99 LEU A C 1
ATOM 794 O O . LEU A 1 99 ? -3.871 -20.922 -8.617 1 98.12 99 LEU A O 1
ATOM 798 N N . SER A 1 100 ? -5.898 -20 -8.625 1 97.31 100 SER A N 1
ATOM 799 C CA . SER A 1 100 ? -5.902 -19.828 -10.078 1 97.31 100 SER A CA 1
ATOM 800 C C . SER A 1 100 ? -5.25 -18.516 -10.492 1 97.31 100 SER A C 1
ATOM 802 O O . SER A 1 100 ? -4.98 -17.656 -9.648 1 97.31 100 SER A O 1
ATOM 804 N N . GLN A 1 101 ? -4.984 -18.453 -11.797 1 96.62 101 GLN A N 1
ATOM 805 C CA . GLN A 1 101 ? -4.355 -17.25 -12.328 1 96.62 101 GLN A CA 1
ATOM 806 C C . GLN A 1 101 ? -5.152 -16.672 -13.5 1 96.62 101 GLN A C 1
ATOM 808 O O . GLN A 1 101 ? -5.637 -17.422 -14.352 1 96.62 101 GLN A O 1
ATOM 813 N N . SER A 1 102 ? -5.312 -15.398 -13.422 1 93.19 102 SER A N 1
ATOM 814 C CA . SER A 1 102 ? -5.828 -14.648 -14.562 1 93.19 102 SER A CA 1
ATOM 815 C C . SER A 1 102 ? -4.871 -13.531 -14.961 1 93.19 102 SER A C 1
ATOM 817 O O . SER A 1 102 ? -4.297 -12.859 -14.109 1 93.19 102 SER A O 1
ATOM 819 N N . ILE A 1 103 ? -4.648 -13.375 -16.312 1 90.44 103 ILE A N 1
ATOM 820 C CA . ILE A 1 103 ? -3.713 -12.375 -16.812 1 90.44 103 ILE A CA 1
ATOM 821 C C . ILE A 1 103 ? -4.426 -11.445 -17.781 1 90.44 103 ILE A C 1
ATOM 823 O O . ILE A 1 103 ? -5.246 -11.891 -18.594 1 90.44 103 ILE A O 1
ATOM 827 N N . SER A 1 104 ? -4.195 -10.156 -17.547 1 83.88 104 SER A N 1
ATOM 828 C CA . SER A 1 104 ? -4.793 -9.18 -18.453 1 83.88 104 SER A CA 1
ATOM 829 C C . SER A 1 104 ? -4.262 -9.359 -19.875 1 83.88 104 SER A C 1
ATOM 831 O O . SER A 1 104 ? -3.143 -9.836 -20.062 1 83.88 104 SER A O 1
ATOM 833 N N . ARG A 1 105 ? -5.09 -9.367 -21.047 1 66.44 105 ARG A N 1
ATOM 834 C CA . ARG A 1 105 ? -4.699 -9.492 -22.453 1 66.44 105 ARG A CA 1
ATOM 835 C C . ARG A 1 105 ? -3.658 -8.445 -22.828 1 66.44 105 ARG A C 1
ATOM 837 O O . ARG A 1 105 ? -3.598 -7.375 -22.219 1 66.44 105 ARG A O 1
ATOM 844 N N . ARG A 1 106 ? -2.846 -8.891 -23.891 1 55.53 106 ARG A N 1
ATOM 845 C CA . ARG A 1 106 ? -1.697 -8.227 -24.5 1 55.53 106 ARG A CA 1
ATOM 846 C C . ARG A 1 106 ? -2.076 -6.84 -25.016 1 55.53 106 ARG A C 1
ATOM 848 O O . ARG A 1 106 ? -3.01 -6.703 -25.812 1 55.53 106 ARG A O 1
ATOM 855 N N . GLY A 1 107 ? -2.668 -5.957 -24.688 1 49.19 107 GLY A N 1
ATOM 856 C CA . GLY A 1 107 ? -2.76 -4.57 -25.109 1 49.19 107 GLY A CA 1
ATOM 857 C C . GLY A 1 107 ? -2.521 -3.584 -23.984 1 49.19 107 GLY A C 1
ATOM 858 O O . GLY A 1 107 ? -2.451 -2.375 -24.219 1 49.19 107 GLY A O 1
ATOM 859 N N . ASN A 1 108 ? -2.914 -3.873 -23.062 1 44.09 108 ASN A N 1
ATOM 860 C CA . ASN A 1 108 ? -2.586 -2.965 -21.969 1 44.09 108 ASN A CA 1
ATOM 861 C C . ASN A 1 108 ? -1.132 -3.111 -21.531 1 44.09 108 ASN A C 1
ATOM 863 O O . ASN A 1 108 ? -0.847 -3.719 -20.5 1 44.09 108 ASN A O 1
ATOM 867 N N . CYS A 1 109 ? -0.317 -3.553 -22.641 1 40.44 109 CYS A N 1
ATOM 868 C CA . CYS A 1 109 ? 1.106 -3.479 -22.328 1 40.44 109 CYS A CA 1
ATOM 869 C C . CYS A 1 109 ? 1.422 -2.227 -21.516 1 40.44 109 CYS A C 1
ATOM 871 O O . CYS A 1 109 ? 1.555 -1.137 -22.078 1 40.44 109 CYS A O 1
ATOM 873 N N . TRP A 1 110 ? 0.881 -1.853 -20.656 1 37.31 110 TRP A N 1
ATOM 874 C CA . TRP A 1 110 ? 1.528 -0.746 -19.953 1 37.31 110 TRP A CA 1
ATOM 875 C C . TRP A 1 110 ? 3.047 -0.871 -20.031 1 37.31 110 TRP A C 1
ATOM 877 O O . TRP A 1 110 ? 3.629 -1.777 -19.422 1 37.31 110 TRP A O 1
ATOM 887 N N . ASP A 1 111 ? 3.727 -0.958 -21.266 1 38.84 111 ASP A N 1
ATOM 888 C CA . ASP A 1 111 ? 5.113 -0.502 -21.297 1 38.84 111 ASP A CA 1
ATOM 889 C C . ASP A 1 111 ? 5.457 0.261 -20.016 1 38.84 111 ASP A C 1
ATOM 891 O O . ASP A 1 111 ? 4.727 1.171 -19.609 1 38.84 111 ASP A O 1
ATOM 895 N N . ASN A 1 112 ? 6.359 -0.368 -19.328 1 40.25 112 ASN A N 1
ATOM 896 C CA . ASN A 1 112 ? 6.484 -0.053 -17.906 1 40.25 112 ASN A CA 1
ATOM 897 C C . ASN A 1 112 ? 6.488 1.453 -17.656 1 40.25 112 ASN A C 1
ATOM 899 O O . ASN A 1 112 ? 7.539 2.045 -17.406 1 40.25 112 ASN A O 1
ATOM 903 N N . ALA A 1 113 ? 6.449 2.229 -18.844 1 35.5 113 ALA A N 1
ATOM 904 C CA . ALA A 1 113 ? 6.863 3.518 -18.297 1 35.5 113 ALA A CA 1
ATOM 905 C C . ALA A 1 113 ? 6.363 3.693 -16.875 1 35.5 113 ALA A C 1
ATOM 907 O O . ALA A 1 113 ? 5.309 3.17 -16.5 1 35.5 113 ALA A O 1
ATOM 908 N N . PRO A 1 114 ? 7.164 4.504 -16.219 1 40.12 114 PRO A N 1
ATOM 909 C CA . PRO A 1 114 ? 7.031 4.609 -14.758 1 40.12 114 PRO A CA 1
ATOM 910 C C . PRO A 1 114 ? 5.586 4.453 -14.289 1 40.12 114 PRO A C 1
ATOM 912 O O . PRO A 1 114 ? 5.309 3.65 -13.398 1 40.12 114 PRO A O 1
ATOM 915 N N . GLN A 1 115 ? 4.805 5.539 -13.836 1 39.91 115 GLN A N 1
ATOM 916 C CA . GLN A 1 115 ? 4.734 6.059 -12.477 1 39.91 115 GLN A CA 1
ATOM 917 C C . GLN A 1 115 ? 3.566 5.441 -11.711 1 39.91 115 GLN A C 1
ATOM 919 O O . GLN A 1 115 ? 3.693 5.109 -10.531 1 39.91 115 GLN A O 1
ATOM 924 N N . GLU A 1 116 ? 2.293 5.379 -11.898 1 48.69 116 GLU A N 1
ATOM 925 C CA . GLU A 1 116 ? 1.564 5.457 -10.633 1 48.69 116 GLU A CA 1
ATOM 926 C C . GLU A 1 116 ? 1.117 4.074 -10.164 1 48.69 116 GLU A C 1
ATOM 928 O O . GLU A 1 116 ? 0.711 3.902 -9.016 1 48.69 116 GLU A O 1
ATOM 933 N N . SER A 1 117 ? 1.587 2.846 -9.805 1 55.59 117 SER A N 1
ATOM 934 C CA . SER A 1 117 ? 0.907 1.686 -9.234 1 55.59 117 SER A CA 1
ATOM 935 C C . SER A 1 117 ? 1.022 1.666 -7.719 1 55.59 117 SER A C 1
ATOM 937 O O . SER A 1 117 ? 0.518 0.75 -7.062 1 55.59 117 SER A O 1
ATOM 939 N N . PHE A 1 118 ? 0.878 1.931 -6.586 1 58.69 118 PHE A N 1
ATOM 940 C CA . PHE A 1 118 ? 0.534 1.718 -5.188 1 58.69 118 PHE A CA 1
ATOM 941 C C . PHE A 1 118 ? -0.977 1.631 -5.008 1 58.69 118 PHE A C 1
ATOM 943 O O . PHE A 1 118 ? -1.535 2.24 -4.09 1 58.69 118 PHE A O 1
ATOM 950 N N . LEU A 1 119 ? -1.442 0.505 -5.887 1 53.66 119 LEU A N 1
ATOM 951 C CA . LEU A 1 119 ? -2.076 0.071 -7.129 1 53.66 119 LEU A CA 1
ATOM 952 C C . LEU A 1 119 ? -3.303 0.922 -7.438 1 53.66 119 LEU A C 1
ATOM 954 O O . LEU A 1 119 ? -3.762 0.962 -8.586 1 53.66 119 LEU A O 1
ATOM 958 N N . ASP A 1 120 ? -3.582 1.53 -8.141 1 56.31 120 ASP A N 1
ATOM 959 C CA . ASP A 1 120 ? -4.223 2.516 -9.008 1 56.31 120 ASP A CA 1
ATOM 960 C C . ASP A 1 120 ? -4.41 3.846 -8.281 1 56.31 120 ASP A C 1
ATOM 962 O O . ASP A 1 120 ? -5.543 4.293 -8.078 1 56.31 120 ASP A O 1
ATOM 966 N N . ILE A 1 121 ? -3.682 4.488 -7.488 1 53.34 121 ILE A N 1
ATOM 967 C CA . ILE A 1 121 ? -3.793 5.781 -6.82 1 53.34 121 ILE A CA 1
ATOM 968 C C . ILE A 1 121 ? -4.352 6.816 -7.789 1 53.34 121 ILE A C 1
ATOM 970 O O . ILE A 1 121 ? -3.943 6.875 -8.953 1 53.34 121 ILE A O 1
ATOM 974 N N . MET B 1 1 ? -9.406 -0.756 17.156 1 35.97 1 MET B N 1
ATOM 975 C CA . MET B 1 1 ? -9.742 0.363 16.281 1 35.97 1 MET B CA 1
ATOM 976 C C . MET B 1 1 ? -11.141 0.886 16.578 1 35.97 1 MET B C 1
ATOM 978 O O . MET B 1 1 ? -12.109 0.119 16.594 1 35.97 1 MET B O 1
ATOM 982 N N . ASN B 1 2 ? -11.219 2.074 17.172 1 42.28 2 ASN B N 1
ATOM 983 C CA . ASN B 1 2 ? -12.484 2.611 17.672 1 42.28 2 ASN B CA 1
ATOM 984 C C . ASN B 1 2 ? -13.5 2.766 16.547 1 42.28 2 ASN B C 1
ATOM 986 O O . ASN B 1 2 ? -13.125 2.922 15.375 1 42.28 2 ASN B O 1
ATOM 990 N N . ARG B 1 3 ? -14.766 2.371 16.781 1 45.72 3 ARG B N 1
ATOM 991 C CA . ARG B 1 3 ? -16 2.508 16.031 1 45.72 3 ARG B CA 1
ATOM 992 C C . ARG B 1 3 ? -16 3.789 15.203 1 45.72 3 ARG B C 1
ATOM 994 O O . ARG B 1 3 ? -16.625 3.846 14.133 1 45.72 3 ARG B O 1
ATOM 1001 N N . GLU B 1 4 ? -15.398 4.789 15.805 1 45.09 4 GLU B N 1
ATOM 1002 C CA . GLU B 1 4 ? -15.516 6.098 15.172 1 45.09 4 GLU B CA 1
ATOM 1003 C C . GLU B 1 4 ? -14.758 6.141 13.844 1 45.09 4 GLU B C 1
ATOM 1005 O O . GLU B 1 4 ? -15.094 6.926 12.953 1 45.09 4 GLU B O 1
ATOM 1010 N N . PHE B 1 5 ? -13.758 5.34 13.672 1 52.25 5 PHE B N 1
ATOM 1011 C CA . PHE B 1 5 ? -12.883 5.395 12.5 1 52.25 5 PHE B CA 1
ATOM 1012 C C . PHE B 1 5 ? -13.469 4.574 11.352 1 52.25 5 PHE B C 1
ATOM 1014 O O . PHE B 1 5 ? -13.094 4.766 10.195 1 52.25 5 PHE B O 1
ATOM 1021 N N . LYS B 1 6 ? -14.312 3.643 11.719 1 54.75 6 LYS B N 1
ATOM 1022 C CA . LYS B 1 6 ? -14.977 2.912 10.648 1 54.75 6 LYS B CA 1
ATOM 1023 C C . LYS B 1 6 ? -16.141 3.719 10.07 1 54.75 6 LYS B C 1
ATOM 1025 O O . LYS B 1 6 ? -17.297 3.439 10.367 1 54.75 6 LYS B O 1
ATOM 1030 N N . GLN B 1 7 ? -15.906 5.047 10.094 1 60.62 7 GLN B N 1
ATOM 1031 C CA . GLN B 1 7 ? -17.016 5.742 9.445 1 60.62 7 GLN B CA 1
ATOM 1032 C C . GLN B 1 7 ? -17.125 5.332 7.977 1 60.62 7 GLN B C 1
ATOM 1034 O O . GLN B 1 7 ? -16.125 5.223 7.273 1 60.62 7 GLN B O 1
ATOM 1039 N N . ALA B 1 8 ? -18.188 4.918 7.602 1 77.38 8 ALA B N 1
ATOM 1040 C CA . ALA B 1 8 ? -18.578 4.348 6.316 1 77.38 8 ALA B CA 1
ATOM 1041 C C . ALA B 1 8 ? -18.594 5.41 5.223 1 77.38 8 ALA B C 1
ATOM 1043 O O . ALA B 1 8 ? -19.125 5.188 4.137 1 77.38 8 ALA B O 1
ATOM 1044 N N . THR B 1 9 ? -17.953 6.684 5.645 1 93.62 9 THR B N 1
ATOM 1045 C CA . THR B 1 9 ? -18 7.707 4.605 1 93.62 9 THR B CA 1
ATOM 1046 C C . THR B 1 9 ? -16.656 7.828 3.893 1 93.62 9 THR B C 1
ATOM 1048 O O . THR B 1 9 ? -15.688 8.328 4.469 1 93.62 9 THR B O 1
ATOM 1051 N N . PRO B 1 10 ? -16.641 7.465 2.686 1 95.06 10 PRO B N 1
ATOM 1052 C CA . PRO B 1 10 ? -15.398 7.625 1.931 1 95.06 10 PRO B CA 1
ATOM 1053 C C . PRO B 1 10 ? -14.875 9.062 1.953 1 95.06 10 PRO B C 1
ATOM 1055 O O . PRO B 1 10 ? -15.656 10.008 1.849 1 95.06 10 PRO B O 1
ATOM 1058 N N . GLY B 1 11 ? -13.578 9.18 2.15 1 96.56 11 GLY B N 1
ATOM 1059 C CA . GLY B 1 11 ? -12.945 10.492 2.07 1 96.56 11 GLY B CA 1
ATOM 1060 C C . GLY B 1 11 ? -13.047 11.281 3.359 1 96.56 11 GLY B C 1
ATOM 1061 O O . GLY B 1 11 ? -12.695 12.461 3.4 1 96.56 11 GLY B O 1
ATOM 1062 N N . LYS B 1 12 ? -13.5 10.703 4.383 1 97 12 LYS B N 1
ATOM 1063 C CA . LYS B 1 12 ? -13.68 11.438 5.633 1 97 12 LYS B CA 1
ATOM 1064 C C . LYS B 1 12 ? -12.547 11.141 6.613 1 97 12 LYS B C 1
ATOM 1066 O O . LYS B 1 12 ? -11.938 12.07 7.148 1 97 12 LYS B O 1
ATOM 1071 N N . VAL B 1 13 ? -12.32 9.836 6.863 1 96.12 13 VAL B N 1
ATOM 1072 C CA . VAL B 1 13 ? -11.289 9.422 7.805 1 96.12 13 VAL B CA 1
ATOM 1073 C C . VAL B 1 13 ? -10.078 8.883 7.043 1 96.12 13 VAL B C 1
ATOM 1075 O O . VAL B 1 13 ? -10.156 7.832 6.402 1 96.12 13 VAL B O 1
ATOM 1078 N N . LEU B 1 14 ? -9.055 9.594 7.184 1 96.94 14 LEU B N 1
ATOM 1079 C CA . LEU B 1 14 ? -7.824 9.258 6.473 1 96.94 14 LEU B CA 1
ATOM 1080 C C . LEU B 1 14 ? -6.73 8.852 7.453 1 96.94 14 LEU B C 1
ATOM 1082 O O . LEU B 1 14 ? -6.32 9.648 8.297 1 96.94 14 LEU B O 1
ATOM 1086 N N . ILE B 1 15 ? -6.266 7.59 7.289 1 95.19 15 ILE B N 1
ATOM 1087 C CA . ILE B 1 15 ? -5.27 7.055 8.211 1 95.19 15 ILE B CA 1
ATOM 1088 C C . ILE B 1 15 ? -3.881 7.16 7.59 1 95.19 15 ILE B C 1
ATOM 1090 O O . ILE B 1 15 ? -3.686 6.797 6.426 1 95.19 15 ILE B O 1
ATOM 1094 N N . THR B 1 16 ? -3.025 7.727 8.375 1 95.38 16 THR B N 1
ATOM 1095 C CA . THR B 1 16 ? -1.658 7.805 7.871 1 95.38 16 THR B CA 1
ATOM 1096 C C . THR B 1 16 ? -0.688 7.117 8.828 1 95.38 16 THR B C 1
ATOM 1098 O O . THR B 1 16 ? -0.963 7.008 10.023 1 95.38 16 THR B O 1
ATOM 1101 N N . ASP B 1 17 ? 0.348 6.527 8.227 1 91.81 17 ASP B N 1
ATOM 1102 C CA . ASP B 1 17 ? 1.41 5.836 8.953 1 91.81 17 ASP B CA 1
ATOM 1103 C C . ASP B 1 17 ? 2.654 5.676 8.078 1 91.81 17 ASP B C 1
ATOM 1105 O O . ASP B 1 17 ? 2.602 5.891 6.867 1 91.81 17 ASP B O 1
ATOM 1109 N N . ILE B 1 18 ? 3.711 5.395 8.773 1 93.38 18 ILE B N 1
ATOM 1110 C CA . ILE B 1 18 ? 4.949 5.094 8.062 1 93.38 18 ILE B CA 1
ATOM 1111 C C . ILE B 1 18 ? 5.309 3.621 8.25 1 93.38 18 ILE B C 1
ATOM 1113 O O . ILE B 1 18 ? 5.316 3.115 9.375 1 93.38 18 ILE B O 1
ATOM 1117 N N . THR B 1 19 ? 5.52 2.947 7.145 1 91.94 19 THR B N 1
ATOM 1118 C CA . THR B 1 19 ? 5.941 1.551 7.152 1 91.94 19 THR B CA 1
ATOM 1119 C C . THR B 1 19 ? 7.441 1.438 6.891 1 91.94 19 THR B C 1
ATOM 1121 O O . THR B 1 19 ? 7.973 2.098 5.996 1 91.94 19 THR B O 1
ATOM 1124 N N . TYR B 1 20 ? 8.102 0.595 7.688 1 90.56 20 TYR B N 1
ATOM 1125 C CA . TYR B 1 20 ? 9.5 0.25 7.438 1 90.56 20 TYR B CA 1
ATOM 1126 C C . TYR B 1 20 ? 9.602 -0.853 6.391 1 90.56 20 TYR B C 1
ATOM 1128 O O . TYR B 1 20 ? 8.992 -1.912 6.531 1 90.56 20 TYR B O 1
ATOM 1136 N N . LEU B 1 21 ? 10.344 -0.521 5.312 1 90.94 21 LEU B N 1
ATOM 1137 C CA . LEU B 1 21 ? 10.5 -1.465 4.211 1 90.94 21 LEU B CA 1
ATOM 1138 C C . LEU B 1 21 ? 11.945 -1.934 4.094 1 90.94 21 LEU B C 1
ATOM 1140 O O . LEU B 1 21 ? 12.727 -1.354 3.336 1 90.94 21 LEU B O 1
ATOM 1144 N N . PRO B 1 22 ? 12.352 -2.975 4.875 1 88.69 22 PRO B N 1
ATOM 1145 C CA . PRO B 1 22 ? 13.688 -3.531 4.648 1 88.69 22 PRO B CA 1
ATOM 1146 C C . PRO B 1 22 ? 13.836 -4.16 3.264 1 88.69 22 PRO B C 1
ATOM 1148 O O . PRO B 1 22 ? 12.898 -4.793 2.764 1 88.69 22 PRO B O 1
ATOM 1151 N N . TYR B 1 23 ? 14.781 -3.832 2.654 1 85.88 23 TYR B N 1
ATOM 1152 C CA . TYR B 1 23 ? 15.055 -4.461 1.368 1 85.88 23 TYR B CA 1
ATOM 1153 C C . TYR B 1 23 ? 16.547 -4.707 1.188 1 85.88 23 TYR B C 1
ATOM 1155 O O . TYR B 1 23 ? 17.375 -4 1.771 1 85.88 23 TYR B O 1
ATOM 1163 N N . GLY B 1 24 ? 16.797 -5.699 0.377 1 82.06 24 GLY B N 1
ATOM 1164 C CA . GLY B 1 24 ? 18.188 -6.02 0.177 1 82.06 24 GLY B CA 1
ATOM 1165 C C . GLY B 1 24 ? 18.891 -6.445 1.453 1 82.06 24 GLY B C 1
ATOM 1166 O O . GLY B 1 24 ? 18.281 -7.051 2.332 1 82.06 24 GLY B O 1
ATOM 1167 N N . ASN B 1 25 ? 20.281 -6.242 1.26 1 84.44 25 ASN B N 1
ATOM 1168 C CA . ASN B 1 25 ? 21.109 -6.559 2.42 1 84.44 25 ASN B CA 1
ATOM 1169 C C . ASN B 1 25 ? 21.359 -5.324 3.283 1 84.44 25 ASN B C 1
ATOM 1171 O O . ASN B 1 25 ? 22.203 -4.492 2.951 1 84.44 25 ASN B O 1
ATOM 1175 N N . SER B 1 26 ? 20.547 -5.02 4.285 1 86.62 26 SER B N 1
ATOM 1176 C CA . SER B 1 26 ? 20.766 -4.02 5.32 1 86.62 26 SER B CA 1
ATOM 1177 C C . SER B 1 26 ? 20.234 -2.654 4.902 1 86.62 26 SER B C 1
ATOM 1179 O O . SER B 1 26 ? 20.688 -1.623 5.406 1 86.62 26 SER B O 1
ATOM 1181 N N . LYS B 1 27 ? 19.484 -2.705 3.832 1 88.38 27 LYS B N 1
ATOM 1182 C CA . LYS B 1 27 ? 18.906 -1.433 3.4 1 88.38 27 LYS B CA 1
ATOM 1183 C C . LYS B 1 27 ? 17.5 -1.25 3.953 1 88.38 27 LYS B C 1
ATOM 1185 O O . LYS B 1 27 ? 16.828 -2.227 4.289 1 88.38 27 LYS B O 1
ATOM 1190 N N . MET B 1 28 ? 17.1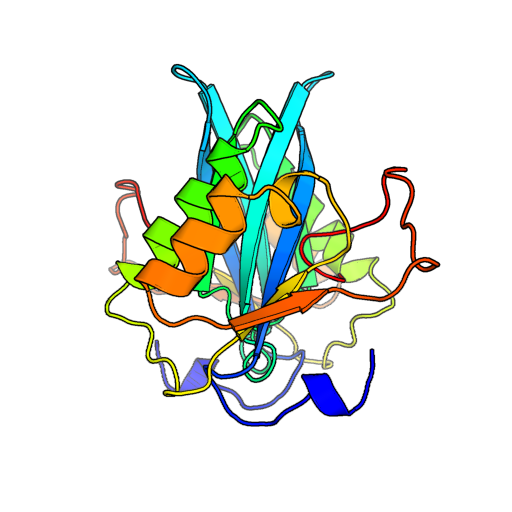56 0.076 4.164 1 90.5 28 MET B N 1
ATOM 1191 C CA . MET B 1 28 ? 15.836 0.402 4.688 1 90.5 28 MET B CA 1
ATOM 1192 C C . MET B 1 28 ? 15.219 1.562 3.916 1 90.5 28 MET B C 1
ATOM 1194 O O . MET B 1 28 ? 15.875 2.58 3.686 1 90.5 28 MET B O 1
ATOM 1198 N N . ALA B 1 29 ? 14.031 1.311 3.4 1 91.06 29 ALA B N 1
ATOM 1199 C CA . ALA B 1 29 ? 13.211 2.406 2.887 1 91.06 29 ALA B CA 1
ATOM 1200 C C . ALA B 1 29 ? 12.008 2.658 3.789 1 91.06 29 ALA B C 1
ATOM 1202 O O . ALA B 1 29 ? 11.633 1.799 4.594 1 91.06 29 ALA B O 1
ATOM 1203 N N . TYR B 1 30 ? 11.516 3.865 3.709 1 93.12 30 TYR B N 1
ATOM 1204 C CA . TYR B 1 30 ? 10.328 4.246 4.465 1 93.12 30 TYR B CA 1
ATOM 1205 C C . TYR B 1 30 ? 9.188 4.629 3.531 1 93.12 30 TYR B C 1
ATOM 1207 O O . TYR B 1 30 ? 9.391 5.352 2.555 1 93.12 30 TYR B O 1
ATOM 1215 N N . LEU B 1 31 ? 8.086 4.027 3.84 1 94.19 31 LEU B N 1
ATOM 1216 C CA . LEU B 1 31 ? 6.891 4.281 3.047 1 94.19 31 LEU B CA 1
ATOM 1217 C C . LEU B 1 31 ? 5.816 4.969 3.885 1 94.19 31 LEU B C 1
ATOM 1219 O O . LEU B 1 31 ? 5.277 4.375 4.82 1 94.19 31 LEU B O 1
ATOM 1223 N N . SER B 1 32 ? 5.551 6.23 3.574 1 94.94 32 SER B N 1
ATOM 1224 C CA . SER B 1 32 ? 4.418 6.941 4.164 1 94.94 32 SER B CA 1
ATOM 1225 C C . SER B 1 32 ? 3.17 6.801 3.299 1 94.94 32 SER B C 1
ATOM 1227 O O . SER B 1 32 ? 3.229 6.973 2.08 1 94.94 32 SER B O 1
ATOM 1229 N N . THR B 1 33 ? 2.072 6.422 3.943 1 95.75 33 THR B N 1
ATOM 1230 C CA . THR B 1 33 ? 0.842 6.234 3.184 1 95.75 33 THR B CA 1
ATOM 1231 C C . THR B 1 33 ? -0.321 6.965 3.848 1 95.75 33 THR B C 1
ATOM 1233 O O . THR B 1 33 ? -0.273 7.262 5.043 1 95.75 33 THR B O 1
ATOM 1236 N N . ILE B 1 34 ? -1.315 7.32 3.047 1 96.31 34 ILE B N 1
ATOM 1237 C CA . ILE B 1 34 ? -2.631 7.742 3.51 1 96.31 34 ILE B CA 1
ATOM 1238 C C . ILE B 1 34 ? -3.701 6.805 2.953 1 96.31 34 ILE B C 1
ATOM 1240 O O . ILE B 1 34 ? -3.814 6.637 1.738 1 96.31 34 ILE B O 1
ATOM 1244 N N . LYS B 1 35 ? -4.422 6.219 3.883 1 95.25 35 LYS B N 1
ATOM 1245 C CA . LYS B 1 35 ? -5.465 5.258 3.543 1 95.25 35 LYS B CA 1
ATOM 1246 C C . LYS B 1 35 ? -6.848 5.785 3.924 1 95.25 35 LYS B C 1
ATOM 1248 O O . LYS B 1 35 ? -7.02 6.367 4.996 1 95.25 35 LYS B O 1
ATOM 1253 N N . ASP B 1 36 ? -7.84 5.625 2.973 1 94.38 36 ASP B N 1
ATOM 1254 C CA . ASP B 1 36 ? -9.234 5.863 3.338 1 94.38 36 ASP B CA 1
ATOM 1255 C C . ASP B 1 36 ? -9.766 4.746 4.23 1 94.38 36 ASP B C 1
ATOM 1257 O O . ASP B 1 36 ? -9.812 3.586 3.82 1 94.38 36 ASP B O 1
ATOM 1261 N N . SER B 1 37 ? -10.141 5.102 5.344 1 92.88 37 SER B N 1
ATOM 1262 C CA . SER B 1 37 ? -10.555 4.09 6.309 1 92.88 37 SER B CA 1
ATOM 1263 C C . SER B 1 37 ? -11.82 3.375 5.859 1 92.88 37 SER B C 1
ATOM 1265 O O . SER B 1 37 ? -12.062 2.229 6.242 1 92.88 37 SER B O 1
ATOM 1267 N N . SER B 1 38 ? -12.625 3.971 5.039 1 93.25 38 SER B N 1
ATOM 1268 C CA . SER B 1 38 ? -13.891 3.404 4.57 1 93.25 38 SER B CA 1
ATOM 1269 C C . SER B 1 38 ? -13.672 2.457 3.398 1 93.25 38 SER B C 1
ATOM 1271 O O . SER B 1 38 ? -14.188 1.338 3.391 1 93.25 38 SER B O 1
ATOM 1273 N N . THR B 1 39 ? -12.883 2.836 2.469 1 91 39 THR B N 1
ATOM 1274 C CA . THR B 1 39 ? -12.727 2.07 1.238 1 91 39 THR B CA 1
ATOM 1275 C C . THR B 1 39 ? -11.477 1.19 1.303 1 91 39 THR B C 1
ATOM 1277 O O . THR B 1 39 ? -11.32 0.273 0.495 1 91 39 THR B O 1
ATOM 1280 N N . ASN B 1 40 ? -10.523 1.492 2.146 1 92.56 40 ASN B N 1
ATOM 1281 C CA . ASN B 1 40 ? -9.219 0.85 2.289 1 92.56 40 ASN B CA 1
ATOM 1282 C C . ASN B 1 40 ? -8.297 1.201 1.128 1 92.56 40 ASN B C 1
ATOM 1284 O O . ASN B 1 40 ? -7.227 0.603 0.978 1 92.56 40 ASN B O 1
ATOM 1288 N N . GLU B 1 41 ? -8.68 2.201 0.388 1 92.56 41 GLU B N 1
ATOM 1289 C CA . GLU B 1 41 ? -7.836 2.646 -0.717 1 92.56 41 GLU B CA 1
ATOM 1290 C C . GLU B 1 41 ? -6.668 3.494 -0.216 1 92.56 41 GLU B C 1
ATOM 1292 O O . GLU B 1 41 ? -6.84 4.328 0.678 1 92.56 41 GLU B O 1
ATOM 1297 N N . ILE B 1 42 ? -5.562 3.186 -0.782 1 93.81 42 ILE B N 1
ATOM 1298 C CA . ILE B 1 42 ? -4.438 4.094 -0.583 1 93.81 42 ILE B CA 1
ATOM 1299 C C . ILE B 1 42 ? -4.609 5.328 -1.463 1 93.81 42 ILE B C 1
ATOM 1301 O O . ILE B 1 42 ? -4.707 5.219 -2.688 1 93.81 42 ILE B O 1
ATOM 1305 N N . LEU B 1 43 ? -4.625 6.484 -0.808 1 95.69 43 LEU B N 1
ATOM 1306 C CA . LEU B 1 43 ? -4.93 7.715 -1.532 1 95.69 43 LEU B CA 1
ATOM 1307 C C . LEU B 1 43 ? -3.648 8.461 -1.896 1 95.69 43 LEU B C 1
ATOM 1309 O O . LEU B 1 43 ? -3.637 9.258 -2.838 1 95.69 43 LEU B O 1
ATOM 1313 N N . ALA B 1 44 ? -2.633 8.227 -1.167 1 96.12 44 ALA B N 1
ATOM 1314 C CA . ALA B 1 44 ? -1.33 8.852 -1.385 1 96.12 44 ALA B CA 1
ATOM 1315 C C . ALA B 1 44 ? -0.22 8.047 -0.708 1 96.12 44 ALA B C 1
ATOM 1317 O O . ALA B 1 44 ? -0.466 7.336 0.267 1 96.12 44 ALA B O 1
ATOM 1318 N N . TYR B 1 45 ? 0.948 8.219 -1.281 1 95.44 45 TYR B N 1
ATOM 1319 C CA . TYR B 1 45 ? 2.115 7.598 -0.662 1 95.44 45 TYR B CA 1
ATOM 1320 C C . TYR B 1 45 ? 3.393 8.336 -1.051 1 95.44 45 TYR B C 1
ATOM 1322 O O . TYR B 1 45 ? 3.432 9.023 -2.072 1 95.44 45 TYR B O 1
ATOM 1330 N N . GLN B 1 46 ? 4.371 8.219 -0.177 1 95.06 46 GLN B N 1
ATOM 1331 C CA . GLN B 1 46 ? 5.695 8.797 -0.369 1 95.06 46 GLN B CA 1
ATOM 1332 C C . GLN B 1 46 ? 6.781 7.887 0.199 1 95.06 46 GLN B C 1
ATOM 1334 O O . GLN B 1 46 ? 6.629 7.34 1.293 1 95.06 46 GLN B O 1
ATOM 1339 N N . THR B 1 47 ? 7.84 7.766 -0.612 1 94.06 47 THR B N 1
ATOM 1340 C CA . THR B 1 47 ? 8.961 6.965 -0.142 1 94.06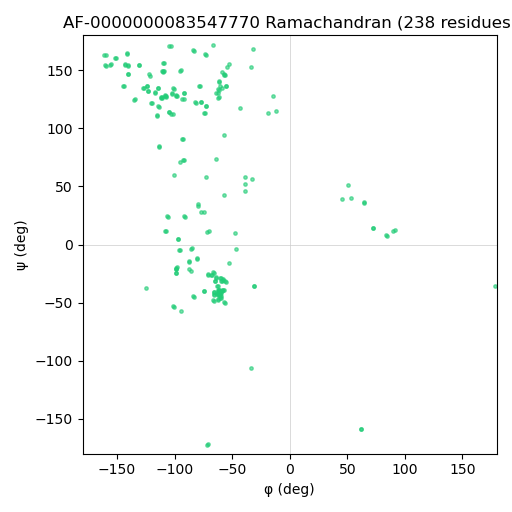 47 THR B CA 1
ATOM 1341 C C . THR B 1 47 ? 10.172 7.848 0.164 1 94.06 47 THR B C 1
ATOM 1343 O O . THR B 1 47 ? 10.367 8.883 -0.478 1 94.06 47 THR B O 1
ATOM 1346 N N . SER B 1 48 ? 10.906 7.363 1.152 1 94.38 48 SER B N 1
ATOM 1347 C CA . SER B 1 48 ? 12.133 8.055 1.533 1 94.38 48 SER B CA 1
ATOM 1348 C C . SER B 1 48 ? 13.156 7.086 2.109 1 94.38 48 SER B C 1
ATOM 1350 O O . SER B 1 48 ? 12.805 5.98 2.523 1 94.38 48 SER B O 1
ATOM 1352 N N . ASP B 1 49 ? 14.43 7.547 2.094 1 93.31 49 ASP B N 1
ATOM 1353 C CA . ASP B 1 49 ? 15.477 6.777 2.77 1 93.31 49 ASP B CA 1
ATOM 1354 C C . ASP B 1 49 ? 15.742 7.328 4.168 1 93.31 49 ASP B C 1
ATOM 1356 O O . ASP B 1 49 ? 16.578 6.801 4.898 1 93.31 49 ASP B O 1
ATOM 1360 N N . ARG B 1 50 ? 14.945 8.281 4.496 1 92.62 50 ARG B N 1
ATOM 1361 C CA . ARG B 1 50 ? 15.086 8.898 5.809 1 92.62 50 ARG B CA 1
ATOM 1362 C C . ARG B 1 50 ? 13.719 9.195 6.422 1 92.62 50 ARG B C 1
ATOM 1364 O O . ARG B 1 50 ? 12.766 9.492 5.707 1 92.62 50 ARG B O 1
ATOM 1371 N N . ILE B 1 51 ? 13.711 9.07 7.73 1 90.56 51 ILE B N 1
ATOM 1372 C CA . ILE B 1 51 ? 12.484 9.398 8.445 1 90.56 51 ILE B CA 1
ATOM 1373 C C . ILE B 1 51 ? 12.516 10.859 8.883 1 90.56 51 ILE B C 1
ATOM 1375 O O . ILE B 1 51 ? 12.891 11.164 10.016 1 90.56 51 ILE B O 1
ATOM 1379 N N . THR B 1 52 ? 12.375 11.703 8.008 1 92.75 52 THR B N 1
ATOM 1380 C CA . THR B 1 52 ? 12.281 13.125 8.312 1 92.75 52 THR B CA 1
ATOM 1381 C C . THR B 1 52 ? 10.836 13.602 8.211 1 92.75 52 THR B C 1
ATOM 1383 O O . THR B 1 52 ? 9.961 12.867 7.746 1 92.75 52 THR B O 1
ATOM 1386 N N . LEU B 1 53 ? 10.664 14.812 8.656 1 95.94 53 LEU B N 1
ATOM 1387 C CA . LEU B 1 53 ? 9.344 15.43 8.586 1 95.94 53 LEU B CA 1
ATOM 1388 C C . LEU B 1 53 ? 8.836 15.469 7.148 1 95.94 53 LEU B C 1
ATOM 1390 O O . LEU B 1 53 ? 7.633 15.344 6.906 1 95.94 53 LEU B O 1
ATOM 1394 N N . ASP B 1 54 ? 9.711 15.562 6.207 1 96.56 54 ASP B N 1
ATOM 1395 C CA . ASP B 1 54 ? 9.375 15.766 4.801 1 96.56 54 ASP B CA 1
ATOM 1396 C C . ASP B 1 54 ? 8.555 14.602 4.258 1 96.56 54 ASP B C 1
ATOM 1398 O O . ASP B 1 54 ? 7.695 14.789 3.391 1 96.56 54 ASP B O 1
ATOM 1402 N N . ILE B 1 55 ? 8.859 13.422 4.719 1 96 55 ILE B N 1
ATOM 1403 C CA . ILE B 1 55 ? 8.156 12.273 4.164 1 96 55 ILE B CA 1
ATOM 1404 C C . ILE B 1 55 ? 6.66 12.383 4.465 1 96 55 ILE B C 1
ATOM 1406 O O . ILE B 1 55 ? 5.824 12.086 3.609 1 96 55 ILE B O 1
ATOM 1410 N N . SER B 1 56 ? 6.281 12.828 5.613 1 96.94 56 SER B N 1
ATOM 1411 C CA . SER B 1 56 ? 4.879 12.992 5.973 1 96.94 56 SER B CA 1
ATOM 1412 C C . SER B 1 56 ? 4.273 14.211 5.285 1 96.94 56 SER B C 1
ATOM 1414 O O . SER B 1 56 ? 3.139 14.156 4.805 1 96.94 56 SER B O 1
ATOM 1416 N N . LEU B 1 57 ? 5.059 15.312 5.211 1 98.56 57 LEU B N 1
ATOM 1417 C CA . LEU B 1 57 ? 4.57 16.516 4.543 1 98.56 57 LEU B CA 1
ATOM 1418 C C . LEU B 1 57 ? 4.293 16.234 3.066 1 98.56 57 LEU B C 1
ATOM 1420 O O . LEU B 1 57 ? 3.232 16.609 2.553 1 98.56 57 LEU B O 1
ATOM 1424 N N . ASP B 1 58 ? 5.234 15.602 2.445 1 97.69 58 ASP B N 1
ATOM 1425 C CA . ASP B 1 58 ? 5.113 15.328 1.016 1 97.69 58 ASP B CA 1
ATOM 1426 C C . ASP B 1 58 ? 3.943 14.383 0.734 1 97.69 58 ASP B C 1
ATOM 1428 O O . ASP B 1 58 ? 3.297 14.484 -0.31 1 97.69 58 ASP B O 1
ATOM 1432 N N . THR B 1 59 ? 3.645 13.5 1.662 1 97.31 59 THR B N 1
ATOM 1433 C CA . THR B 1 59 ? 2.506 12.602 1.501 1 97.31 59 THR B CA 1
ATOM 1434 C C . THR B 1 59 ? 1.195 13.383 1.515 1 97.31 59 THR B C 1
ATOM 1436 O O . THR B 1 59 ? 0.308 13.133 0.696 1 97.31 59 THR B O 1
ATOM 1439 N N . ILE B 1 60 ? 1.055 14.336 2.412 1 98.56 60 ILE B N 1
ATOM 1440 C CA . ILE B 1 60 ? -0.129 15.188 2.475 1 98.56 60 ILE B CA 1
ATOM 1441 C C . ILE B 1 60 ? -0.249 15.992 1.186 1 98.56 60 ILE B C 1
ATOM 1443 O O . ILE B 1 60 ? -1.337 16.109 0.617 1 98.56 60 ILE B O 1
ATOM 1447 N N . LYS B 1 61 ? 0.885 16.516 0.726 1 98.5 61 LYS B N 1
ATOM 1448 C CA . LYS B 1 61 ? 0.869 17.297 -0.503 1 98.5 61 LYS B CA 1
ATOM 1449 C C . LYS B 1 61 ? 0.399 16.453 -1.688 1 98.5 61 LYS B C 1
ATOM 1451 O O . LYS B 1 61 ? -0.353 16.938 -2.537 1 98.5 61 LYS B O 1
ATOM 1456 N N . LYS B 1 62 ? 0.822 15.273 -1.708 1 97 62 LYS B N 1
ATOM 1457 C CA . LYS B 1 62 ? 0.377 14.375 -2.77 1 97 62 LYS B CA 1
ATOM 1458 C C . LYS B 1 62 ? -1.119 14.094 -2.662 1 97 62 LYS B C 1
ATOM 1460 O O . LYS B 1 62 ? -1.814 14.016 -3.678 1 97 62 LYS B O 1
ATOM 1465 N N . LEU B 1 63 ? -1.6 13.906 -1.478 1 97.56 63 LEU B N 1
ATOM 1466 C CA . LEU B 1 63 ? -3.025 13.688 -1.264 1 97.56 63 LEU B CA 1
ATOM 1467 C C . LEU B 1 63 ? -3.844 14.836 -1.838 1 97.56 63 LEU B C 1
ATOM 1469 O O . LEU B 1 63 ? -4.797 14.609 -2.59 1 97.56 63 LEU B O 1
ATOM 1473 N N . VAL B 1 64 ? -3.451 16.016 -1.484 1 97.38 64 VAL B N 1
ATOM 1474 C CA . VAL B 1 64 ? -4.238 17.188 -1.83 1 97.38 64 VAL B CA 1
ATOM 1475 C C . VAL B 1 64 ? -4.137 17.453 -3.33 1 97.38 64 VAL B C 1
ATOM 1477 O O . VAL B 1 64 ? -5.066 18 -3.936 1 97.38 64 VAL B O 1
ATOM 1480 N N . LYS B 1 65 ? -3.07 17.016 -3.965 1 96.44 65 LYS B N 1
ATOM 1481 C CA . LYS B 1 65 ? -2.863 17.266 -5.391 1 96.44 65 LYS B CA 1
ATOM 1482 C C . LYS B 1 65 ? -3.533 16.172 -6.234 1 96.44 65 LYS B C 1
ATOM 1484 O O . LYS B 1 65 ? -3.688 16.328 -7.445 1 96.44 65 LYS B O 1
ATOM 1489 N N . ASN B 1 66 ? -3.867 15.156 -5.559 1 93.88 66 ASN B N 1
ATOM 1490 C CA . ASN B 1 66 ? -4.469 14.039 -6.285 1 93.88 66 ASN B CA 1
ATOM 1491 C C . ASN B 1 66 ? -5.906 14.352 -6.695 1 93.88 66 ASN B C 1
ATOM 1493 O O . ASN B 1 66 ? -6.82 14.266 -5.875 1 93.88 66 ASN B O 1
ATOM 1497 N N . ARG B 1 67 ? -6.203 14.477 -7.871 1 91.75 67 ARG B N 1
ATOM 1498 C CA . ARG B 1 67 ? -7.504 14.906 -8.375 1 91.75 67 ARG B CA 1
ATOM 1499 C C . ARG B 1 67 ? -8.5 13.758 -8.375 1 91.75 67 ARG B C 1
ATOM 1501 O O . ARG B 1 67 ? -9.711 13.969 -8.5 1 91.75 67 ARG B O 1
ATOM 1508 N N . ARG B 1 68 ? -8.039 12.594 -8.188 1 90.25 68 ARG B N 1
ATOM 1509 C CA . ARG B 1 68 ? -8.914 11.422 -8.188 1 90.25 68 ARG B CA 1
ATOM 1510 C C . ARG B 1 68 ? -9.531 11.203 -6.809 1 90.25 68 ARG B C 1
ATOM 1512 O O . ARG B 1 68 ? -10.422 10.367 -6.648 1 90.25 68 ARG B O 1
ATOM 1519 N N . VAL B 1 69 ? -9.102 12.062 -5.945 1 92.88 69 VAL B N 1
ATOM 1520 C CA . VAL B 1 69 ? -9.539 11.891 -4.562 1 92.88 69 VAL B CA 1
ATOM 1521 C C . VAL B 1 69 ? -10.539 12.984 -4.199 1 92.88 69 VAL B C 1
ATOM 1523 O O . VAL B 1 69 ? -10.289 14.172 -4.434 1 92.88 69 VAL B O 1
ATOM 1526 N N . THR B 1 70 ? -11.672 12.562 -3.676 1 94.69 70 THR B N 1
ATOM 1527 C CA . THR B 1 70 ? -12.641 13.5 -3.127 1 94.69 70 THR B CA 1
ATOM 1528 C C . THR B 1 70 ? -12.734 13.367 -1.61 1 94.69 70 THR B C 1
ATOM 1530 O O . THR B 1 70 ? -13.008 12.281 -1.095 1 94.69 70 THR B O 1
ATOM 1533 N N . LEU B 1 71 ? -12.578 14.445 -1.029 1 96.81 71 LEU B N 1
ATOM 1534 C CA . LEU B 1 71 ? -12.648 14.484 0.427 1 96.81 71 LEU B CA 1
ATOM 1535 C C . LEU B 1 71 ? -13.914 15.211 0.886 1 96.81 71 LEU B C 1
ATOM 1537 O O . LEU B 1 71 ? -14.375 16.141 0.223 1 96.81 71 LEU B O 1
ATOM 1541 N N . THR B 1 72 ? -14.406 14.812 2.01 1 96.56 72 THR B N 1
ATOM 1542 C CA . THR B 1 72 ? -15.5 15.555 2.613 1 96.56 72 THR B CA 1
ATOM 1543 C C . THR B 1 72 ? -15 16.875 3.205 1 96.56 72 THR B C 1
ATOM 1545 O O . THR B 1 72 ? -13.805 17.031 3.439 1 96.56 72 THR B O 1
ATOM 1548 N N . LYS B 1 73 ? -15.867 17.734 3.463 1 95.81 73 LYS B N 1
ATOM 1549 C CA . LYS B 1 73 ? -15.516 19.016 4.035 1 95.81 73 LYS B CA 1
ATOM 1550 C C . LYS B 1 73 ? -14.906 18.859 5.426 1 95.81 73 LYS B C 1
ATOM 1552 O O . LYS B 1 73 ? -14.062 19.656 5.84 1 95.81 73 LYS B O 1
ATOM 1557 N N . ASP B 1 74 ? -15.32 17.797 6.09 1 96.19 74 ASP B N 1
ATOM 1558 C CA . ASP B 1 74 ? -14.844 17.594 7.453 1 96.19 74 ASP B CA 1
ATOM 1559 C C . ASP B 1 74 ? -13.82 16.453 7.504 1 96.19 74 ASP B C 1
ATOM 1561 O O . ASP B 1 74 ? -13.727 15.734 8.508 1 96.19 74 ASP B O 1
ATOM 1565 N N . ALA B 1 75 ? -13.18 16.203 6.414 1 97.44 75 ALA B N 1
ATOM 1566 C CA . ALA B 1 75 ? -12.148 15.164 6.395 1 97.44 75 ALA B CA 1
ATOM 1567 C C . ALA B 1 75 ? -11.07 15.438 7.438 1 97.44 75 ALA B C 1
ATOM 1569 O O . ALA B 1 75 ? -10.734 16.594 7.699 1 97.44 75 ALA B O 1
ATOM 1570 N N . PHE B 1 76 ? -10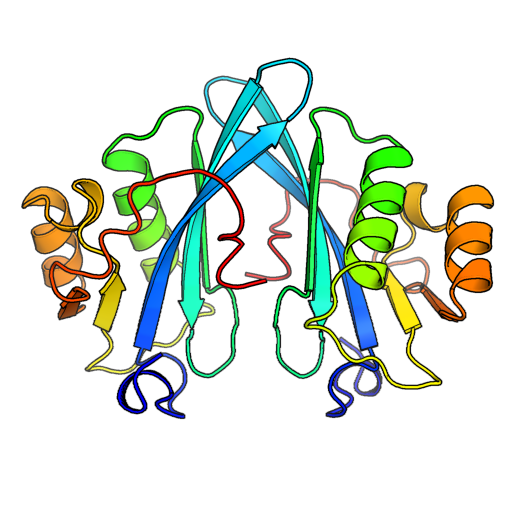.523 14.289 8.008 1 96.31 76 PHE B N 1
ATOM 1571 C CA . PHE B 1 76 ? -9.422 14.492 8.938 1 96.31 76 PHE B CA 1
ATOM 1572 C C . PHE B 1 76 ? -8.391 13.375 8.797 1 96.31 76 PHE B C 1
ATOM 1574 O O . PHE B 1 76 ? -8.719 12.266 8.375 1 96.31 76 PHE B O 1
ATOM 1581 N N . ILE B 1 77 ? -7.223 13.75 9.18 1 97.19 77 ILE B N 1
ATOM 1582 C CA . ILE B 1 77 ? -6.086 12.836 9.211 1 97.19 77 ILE B CA 1
ATOM 1583 C C . ILE B 1 77 ? -5.961 12.219 10.602 1 97.19 77 ILE B C 1
ATOM 1585 O O . ILE B 1 77 ? -5.91 12.938 11.602 1 97.19 77 ILE B O 1
ATOM 1589 N N . HIS B 1 78 ? -5.945 10.883 10.594 1 94.88 78 HIS B N 1
ATOM 1590 C CA . HIS B 1 78 ? -5.703 10.172 11.852 1 94.88 78 HIS B CA 1
ATOM 1591 C C . HIS B 1 78 ? -4.324 9.523 11.859 1 94.88 78 HIS B C 1
ATOM 1593 O O . HIS B 1 78 ? -3.955 8.828 10.914 1 94.88 78 HIS B O 1
ATOM 1599 N N . SER B 1 79 ? -3.568 9.805 12.93 1 92.75 79 SER B N 1
ATOM 1600 C CA . SER B 1 79 ? -2.229 9.234 13.039 1 92.75 79 SER B CA 1
ATOM 1601 C C . SER B 1 79 ? -1.913 8.836 14.477 1 92.75 79 SER B C 1
ATOM 1603 O O . SER B 1 79 ? -2.674 9.148 15.398 1 92.75 79 SER B O 1
ATOM 1605 N N . ASP B 1 80 ? -0.856 8.031 14.578 1 88.88 80 ASP B N 1
ATOM 1606 C CA . ASP B 1 80 ? -0.301 7.828 15.906 1 88.88 80 ASP B CA 1
ATOM 1607 C C . ASP B 1 80 ? 0.422 9.086 16.391 1 88.88 80 ASP B C 1
ATOM 1609 O O . ASP B 1 80 ? 0.297 10.148 15.797 1 88.88 80 ASP B O 1
ATOM 1613 N N . GLN B 1 81 ? 1.136 8.977 17.562 1 87.25 81 GLN B N 1
ATOM 1614 C CA . GLN B 1 81 ? 1.758 10.141 18.172 1 87.25 81 GLN B CA 1
ATOM 1615 C C . GLN B 1 81 ? 3.193 10.328 17.688 1 87.25 81 GLN B C 1
ATOM 1617 O O . GLN B 1 81 ? 4.016 10.938 18.375 1 87.25 81 GLN B O 1
ATOM 1622 N N . GLY B 1 82 ? 3.523 9.812 16.531 1 88 82 GLY B N 1
ATOM 1623 C CA . GLY B 1 82 ? 4.871 10.031 16.016 1 88 82 GLY B CA 1
ATOM 1624 C C . GLY B 1 82 ? 5.23 11.492 15.891 1 88 82 GLY B C 1
ATOM 1625 O O . GLY B 1 82 ? 4.375 12.328 15.578 1 88 82 GLY B O 1
ATOM 1626 N N . SER B 1 83 ? 6.461 11.773 16.094 1 89.12 83 SER B N 1
ATOM 1627 C CA . SER B 1 83 ? 6.926 13.156 16.078 1 89.12 83 SER B CA 1
ATOM 1628 C C . SER B 1 83 ? 6.637 13.828 14.734 1 89.12 83 SER B C 1
ATOM 1630 O O . SER B 1 83 ? 6.418 15.039 14.672 1 89.12 83 SER B O 1
ATOM 1632 N N . HIS B 1 84 ? 6.645 13.102 13.664 1 92.06 84 HIS B N 1
ATOM 1633 C CA . HIS B 1 84 ? 6.336 13.633 12.336 1 92.06 84 HIS B CA 1
ATOM 1634 C C . HIS B 1 84 ? 4.922 14.211 12.289 1 92.06 84 HIS B C 1
ATOM 1636 O O . HIS B 1 84 ? 4.668 15.188 11.586 1 92.06 84 HIS B O 1
ATOM 1642 N N . TYR B 1 85 ? 4.035 13.68 13.094 1 94 85 TYR B N 1
ATOM 1643 C CA . TYR B 1 85 ? 2.627 14.055 13 1 94 85 TYR B CA 1
ATOM 1644 C C . TYR B 1 85 ? 2.27 15.109 14.039 1 94 85 TYR B C 1
ATOM 1646 O O . TYR B 1 85 ? 1.238 15.773 13.93 1 94 85 TYR B O 1
ATOM 1654 N N . THR B 1 86 ? 3.109 15.203 15.062 1 93.88 86 THR B N 1
ATOM 1655 C CA . THR B 1 86 ? 2.824 16.172 16.109 1 93.88 86 THR B CA 1
ATOM 1656 C C . THR B 1 86 ? 3.59 17.469 15.859 1 93.88 86 THR B C 1
ATOM 1658 O O . THR B 1 86 ? 3.424 18.453 16.594 1 93.88 86 THR B O 1
ATOM 1661 N N . SER B 1 87 ? 4.445 17.547 14.852 1 95.69 87 SER B N 1
ATOM 1662 C CA . SER B 1 87 ? 5.211 18.734 14.516 1 95.69 87 SER B CA 1
ATOM 1663 C C . SER B 1 87 ? 4.293 19.906 14.148 1 95.69 87 SER B C 1
ATOM 1665 O O . SER B 1 87 ? 3.285 19.703 13.469 1 95.69 87 SER B O 1
ATOM 1667 N N . PRO B 1 88 ? 4.66 21.062 14.609 1 97.38 88 PRO B N 1
ATOM 1668 C CA . PRO B 1 88 ? 3.881 22.25 14.227 1 97.38 88 PRO B CA 1
ATOM 1669 C C . PRO B 1 88 ? 3.809 22.438 12.711 1 97.38 88 PRO B C 1
ATOM 1671 O O . PRO B 1 88 ? 2.785 22.891 12.188 1 97.38 88 PRO B O 1
ATOM 1674 N N . THR B 1 89 ? 4.871 22.188 12.023 1 98.12 89 THR B N 1
ATOM 1675 C CA . THR B 1 89 ? 4.914 22.312 10.57 1 98.12 89 THR B CA 1
ATOM 1676 C C . THR B 1 89 ? 3.885 21.406 9.914 1 98.12 89 THR B C 1
ATOM 1678 O O . THR B 1 89 ? 3.191 21.812 8.977 1 98.12 89 THR B O 1
ATOM 1681 N N . PHE B 1 90 ? 3.717 20.25 10.406 1 97.75 90 PHE B N 1
ATOM 1682 C CA . PHE B 1 90 ? 2.734 19.297 9.906 1 97.75 90 PHE B CA 1
ATOM 1683 C C . PHE B 1 90 ? 1.317 19.812 10.141 1 97.75 90 PHE B C 1
ATOM 1685 O O . PHE B 1 90 ? 0.492 19.828 9.227 1 97.75 90 PHE B O 1
ATOM 1692 N N . GLN B 1 91 ? 1.055 20.25 11.32 1 97.62 91 GLN B N 1
ATOM 1693 C CA . GLN B 1 91 ? -0.263 20.766 11.695 1 97.62 91 GLN B CA 1
ATOM 1694 C C . GLN B 1 91 ? -0.645 21.984 10.852 1 97.62 91 GLN B C 1
ATOM 1696 O O . GLN B 1 91 ? -1.796 22.109 10.43 1 97.62 91 GLN B O 1
ATOM 1701 N N . LYS B 1 92 ? 0.322 22.859 10.664 1 98.38 92 LYS B N 1
ATOM 1702 C CA . LYS B 1 92 ? 0.083 24.047 9.836 1 98.38 92 LYS B CA 1
ATOM 1703 C C . LYS B 1 92 ? -0.293 23.641 8.414 1 98.38 92 LYS B C 1
ATOM 1705 O O . LYS B 1 92 ? -1.171 24.266 7.805 1 98.38 92 LYS B O 1
ATOM 1710 N N . LEU B 1 93 ? 0.414 22.656 7.887 1 98.56 93 LEU B N 1
ATOM 1711 C CA . LEU B 1 93 ? 0.111 22.172 6.543 1 98.56 93 LEU B CA 1
ATOM 1712 C C . LEU B 1 93 ? -1.318 21.641 6.465 1 98.56 93 LEU B C 1
ATOM 1714 O O . LEU B 1 93 ? -2.035 21.922 5.5 1 98.56 93 LEU B O 1
ATOM 1718 N N . LEU B 1 94 ? -1.775 20.875 7.422 1 98.44 94 LEU B N 1
ATOM 1719 C CA . LEU B 1 94 ? -3.137 20.344 7.445 1 98.44 94 LEU B CA 1
ATOM 1720 C C . LEU B 1 94 ? -4.152 21.484 7.461 1 98.44 94 LEU B C 1
ATOM 1722 O O . LEU B 1 94 ? -5.125 21.469 6.699 1 98.44 94 LEU B O 1
ATOM 1726 N N . LYS B 1 95 ? -3.941 22.484 8.305 1 97.88 95 LYS B N 1
ATOM 1727 C CA . LYS B 1 95 ? -4.84 23.625 8.414 1 97.88 95 LYS B CA 1
ATOM 1728 C C . LYS B 1 95 ? -4.941 24.375 7.09 1 97.88 95 LYS B C 1
ATOM 1730 O O . LYS B 1 95 ? -6.031 24.781 6.68 1 97.88 95 LYS B O 1
ATOM 1735 N N . LYS B 1 96 ? -3.797 24.531 6.445 1 98.25 96 LYS B N 1
ATOM 1736 C CA . LYS B 1 96 ? -3.742 25.219 5.156 1 98.25 96 LYS B CA 1
ATOM 1737 C C . LYS B 1 96 ? -4.676 24.562 4.145 1 98.25 96 LYS B C 1
ATOM 1739 O O . LYS B 1 96 ? -5.258 25.234 3.295 1 98.25 96 LYS B O 1
ATOM 1744 N N . HIS B 1 97 ? -4.855 23.266 4.281 1 97.88 97 HIS B N 1
ATOM 1745 C CA . HIS B 1 97 ? -5.664 22.547 3.312 1 97.88 97 HIS B CA 1
ATOM 1746 C C . HIS B 1 97 ? -7.004 22.125 3.912 1 97.88 97 HIS B C 1
ATOM 1748 O O . HIS B 1 97 ? -7.684 21.25 3.379 1 97.88 97 HIS B O 1
ATOM 1754 N N . LYS B 1 98 ? -7.309 22.656 5.07 1 97.38 98 LYS B N 1
ATOM 1755 C CA . LYS B 1 98 ? -8.594 22.469 5.742 1 97.38 98 LYS B CA 1
ATOM 1756 C C . LYS B 1 98 ? -8.805 21.016 6.133 1 97.38 98 LYS B C 1
ATOM 1758 O O . LYS B 1 98 ? -9.922 20.5 6.023 1 97.38 98 LYS B O 1
ATOM 1763 N N . LEU B 1 99 ? -7.82 20.406 6.492 1 98.12 99 LEU B N 1
ATOM 1764 C CA . LEU B 1 99 ? -7.867 19.062 7.062 1 98.12 99 LEU B CA 1
ATOM 1765 C C . LEU B 1 99 ? -7.711 19.109 8.578 1 98.12 99 LEU B C 1
ATOM 1767 O O . LEU B 1 99 ? -6.785 19.734 9.094 1 98.12 99 LEU B O 1
ATOM 1771 N N . SER B 1 100 ? -8.578 18.453 9.289 1 97.25 100 SER B N 1
ATOM 1772 C CA . SER B 1 100 ? -8.398 18.312 10.727 1 97.25 100 SER B CA 1
ATOM 1773 C C . SER B 1 100 ? -7.469 17.156 11.062 1 97.25 100 SER B C 1
ATOM 1775 O O . SER B 1 100 ? -7.133 16.359 10.188 1 97.25 100 SER B O 1
ATOM 1777 N N . GLN B 1 101 ? -7.062 17.141 12.344 1 96.56 101 GLN B N 1
ATOM 1778 C CA . GLN B 1 101 ? -6.164 16.094 12.797 1 96.56 101 GLN B CA 1
ATOM 1779 C C . GLN B 1 101 ? -6.707 15.398 14.039 1 96.56 101 GLN B C 1
ATOM 1781 O O . GLN B 1 101 ? -7.23 16.047 14.945 1 96.56 101 GLN B O 1
ATOM 1786 N N . SER B 1 102 ? -6.621 14.117 13.961 1 93.06 102 SER B N 1
ATOM 1787 C CA . SER B 1 102 ? -6.863 13.297 15.148 1 93.06 102 SER B CA 1
ATOM 1788 C C . SER B 1 102 ? -5.672 12.391 15.438 1 93.06 102 SER B C 1
ATOM 1790 O O . SER B 1 102 ? -5.07 11.828 14.523 1 93.06 102 SER B O 1
ATOM 1792 N N . ILE B 1 103 ? -5.285 12.305 16.75 1 90.44 103 ILE B N 1
ATOM 1793 C CA . ILE B 1 103 ? -4.129 11.5 17.141 1 90.44 103 ILE B CA 1
ATOM 1794 C C . ILE B 1 103 ? -4.547 10.461 18.188 1 90.44 103 ILE B C 1
ATOM 1796 O O . ILE B 1 103 ? -5.336 10.758 19.078 1 90.44 103 ILE B O 1
ATOM 1800 N N . SER B 1 104 ? -4.102 9.25 17.891 1 83.56 104 SER B N 1
ATOM 1801 C CA . SER B 1 104 ? -4.402 8.195 18.859 1 83.56 104 SER B CA 1
ATOM 1802 C C . SER B 1 104 ? -3.779 8.492 20.219 1 83.56 104 SER B C 1
ATOM 1804 O O . SER B 1 104 ? -2.762 9.18 20.297 1 83.56 104 SER B O 1
ATOM 1806 N N . ARG B 1 105 ? -4.477 8.375 21.469 1 65.88 105 ARG B N 1
ATOM 1807 C CA . ARG B 1 105 ? -3.98 8.586 22.828 1 65.88 105 ARG B CA 1
ATOM 1808 C C . ARG B 1 105 ? -2.721 7.766 23.078 1 65.88 105 ARG B C 1
ATOM 1810 O O . ARG B 1 105 ? -2.516 6.727 22.453 1 65.88 105 ARG B O 1
ATOM 1817 N N . ARG B 1 106 ? -1.94 8.336 24.094 1 51.28 106 ARG B N 1
ATOM 1818 C CA . ARG B 1 106 ? -0.705 7.836 24.688 1 51.28 106 ARG B CA 1
ATOM 1819 C C . ARG B 1 106 ? -0.906 6.441 25.266 1 51.28 106 ARG B C 1
ATOM 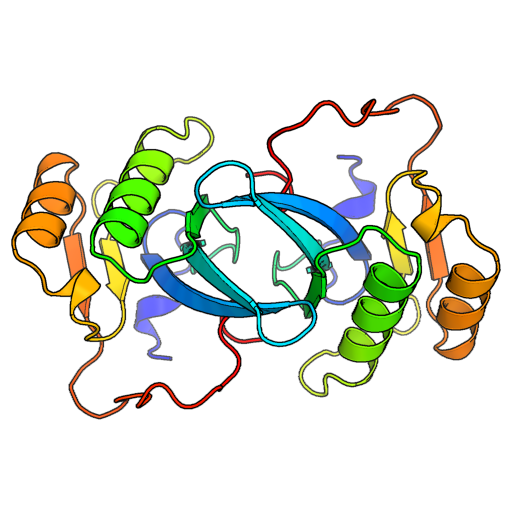1821 O O . ARG B 1 106 ? -1.881 6.195 25.984 1 51.28 106 ARG B O 1
ATOM 1828 N N . GLY B 1 107 ? -0.695 5.332 24.734 1 49.06 107 GLY B N 1
ATOM 1829 C CA . GLY B 1 107 ? -0.512 3.938 25.109 1 49.06 107 GLY B CA 1
ATOM 1830 C C . GLY B 1 107 ? -0.313 3.021 23.906 1 49.06 107 GLY B C 1
ATOM 1831 O O . GLY B 1 107 ? -0.041 1.829 24.078 1 49.06 107 GLY B O 1
ATOM 1832 N N . ASN B 1 108 ? -0.869 3.305 23.078 1 44.03 108 ASN B N 1
ATOM 1833 C CA . ASN B 1 108 ? -0.54 2.469 21.922 1 44.03 108 ASN B CA 1
ATOM 1834 C C . ASN B 1 108 ? 0.792 2.875 21.297 1 44.03 108 ASN B C 1
ATOM 1836 O O . ASN B 1 108 ? 0.817 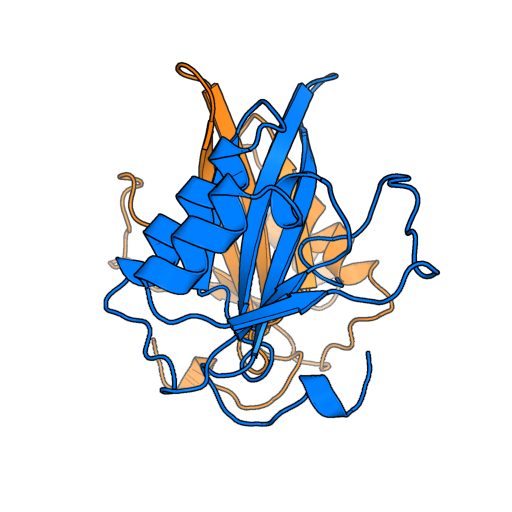3.566 20.281 1 44.03 108 ASN B O 1
ATOM 1840 N N . CYS B 1 109 ? 1.667 3.455 22.266 1 40.62 109 CYS B N 1
ATOM 1841 C CA . CYS B 1 109 ? 3.025 3.66 21.781 1 40.62 109 CYS B CA 1
ATOM 1842 C C . CYS B 1 109 ? 3.467 2.498 20.891 1 40.62 109 CYS B C 1
ATOM 1844 O O . CYS B 1 109 ? 3.834 1.435 21.391 1 40.62 109 CYS B O 1
ATOM 1846 N N . TRP B 1 110 ? 3.006 2.104 19.953 1 38.19 110 TRP B N 1
ATOM 1847 C CA . TRP B 1 110 ? 3.785 1.175 19.141 1 38.19 110 TRP B CA 1
ATOM 1848 C C . TRP B 1 110 ? 5.254 1.586 19.109 1 38.19 110 TRP B C 1
ATOM 1850 O O . TRP B 1 110 ? 5.609 2.566 18.453 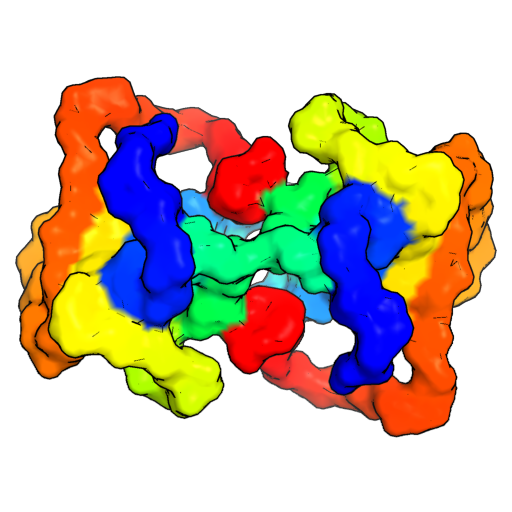1 38.19 110 TRP B O 1
ATOM 1860 N N . ASP B 1 111 ? 6.066 1.855 20.234 1 39.94 111 ASP B N 1
ATOM 1861 C CA . ASP B 1 111 ? 7.52 1.727 20.188 1 39.94 111 ASP B CA 1
ATOM 1862 C C . ASP B 1 111 ? 7.957 0.957 18.938 1 39.94 111 ASP B C 1
ATOM 1864 O O . ASP B 1 111 ? 7.352 -0.057 18.578 1 39.94 111 ASP B O 1
ATOM 1868 N N . ASN B 1 112 ? 8.93 1.559 18.125 1 40.88 112 ASN B N 1
ATOM 1869 C CA . ASN B 1 112 ? 8.969 1.248 16.703 1 40.88 112 ASN B CA 1
ATOM 1870 C C . ASN B 1 112 ? 9.016 -0.258 16.453 1 40.88 112 ASN B C 1
ATOM 1872 O O . ASN B 1 112 ? 9.914 -0.75 15.766 1 40.88 112 ASN B O 1
ATOM 1876 N N . ALA B 1 113 ? 9.367 -1.059 17.609 1 36.28 113 ALA B N 1
ATOM 1877 C CA . ALA B 1 113 ? 9.867 -2.291 17 1 36.28 113 ALA B CA 1
ATOM 1878 C C . ALA B 1 113 ? 9.164 -2.586 15.688 1 36.28 113 ALA B C 1
ATOM 1880 O O . ALA B 1 113 ? 8.039 -2.143 15.469 1 36.28 113 ALA B O 1
ATOM 1881 N N . PRO B 1 114 ? 9.766 -3.617 14.914 1 41.41 114 PRO B N 1
ATOM 1882 C CA . PRO B 1 114 ? 9.367 -3.98 13.555 1 41.41 114 PRO B CA 1
ATOM 1883 C C . PRO B 1 114 ? 7.852 -4.137 13.414 1 41.41 114 PRO B C 1
ATOM 1885 O O . PRO B 1 114 ? 7.375 -4.699 12.422 1 41.41 114 PRO B O 1
ATOM 1888 N N . GLN B 1 115 ? 6.934 -3.881 14.141 1 42.38 115 GLN B N 1
ATOM 1889 C CA . GLN B 1 115 ? 5.77 -4.652 13.719 1 42.38 115 GLN B CA 1
ATOM 1890 C C . GLN B 1 115 ? 5.277 -4.203 12.344 1 42.38 115 GLN B C 1
ATOM 1892 O O . GLN B 1 115 ? 5.516 -3.062 11.938 1 42.38 115 GLN B O 1
ATOM 1897 N N . GLU B 1 116 ? 4.406 -4.77 11.68 1 49.12 116 GLU B N 1
ATOM 1898 C CA . GLU B 1 116 ? 3.762 -4.93 10.383 1 49.12 116 GLU B CA 1
ATOM 1899 C C . GLU B 1 116 ? 3.074 -3.639 9.945 1 49.12 116 GLU B C 1
ATOM 1901 O O . GLU B 1 116 ? 2.668 -3.508 8.789 1 49.12 116 GLU B O 1
ATOM 1906 N N . SER B 1 117 ? 3.48 -2.41 9.477 1 52.97 117 SER B N 1
ATOM 1907 C CA . SER B 1 117 ? 2.568 -1.382 8.984 1 52.97 117 SER B CA 1
ATOM 1908 C C . SER B 1 117 ? 2.486 -1.398 7.461 1 52.97 117 SER B C 1
ATOM 1910 O O . SER B 1 117 ? 3.242 -0.694 6.785 1 52.97 117 SER B O 1
ATOM 1912 N N . PHE B 1 118 ? 2.078 -1.426 6.348 1 58.22 118 PHE B N 1
ATOM 1913 C CA . PHE B 1 118 ? 1.449 -1.657 5.055 1 58.22 118 PHE B CA 1
ATOM 1914 C C . PHE B 1 118 ? -0.04 -1.938 5.215 1 58.22 118 PHE B C 1
ATOM 1916 O O . PHE B 1 118 ? -0.648 -2.598 4.371 1 58.22 118 PHE B O 1
ATOM 1923 N N . LEU B 1 119 ? -0.45 -1.073 6.223 1 54.75 119 LEU B N 1
ATOM 1924 C CA . LEU B 1 119 ? -1.258 -0.791 7.402 1 54.75 119 LEU B CA 1
ATOM 1925 C C . LEU B 1 119 ? -2.412 -1.78 7.52 1 54.75 119 LEU B C 1
ATOM 1927 O O . LEU B 1 119 ? -3.057 -2.111 6.523 1 54.75 119 LEU B O 1
ATOM 1931 N N . ASP B 1 120 ? -2.221 -2.371 8.383 1 55.56 120 ASP B N 1
ATOM 1932 C CA . ASP B 1 120 ? -2.377 -3.469 9.336 1 55.56 120 ASP B CA 1
ATOM 1933 C C . ASP B 1 120 ? -2.375 -4.82 8.617 1 55.56 120 ASP B C 1
ATOM 1935 O O . ASP B 1 120 ? -3.373 -5.543 8.641 1 55.56 120 ASP B O 1
ATOM 1939 N N . ILE B 1 121 ? -1.694 -5.418 7.812 1 52.09 121 ILE B N 1
ATOM 1940 C CA . ILE B 1 121 ? -1.66 -6.695 7.113 1 52.09 121 ILE B CA 1
ATOM 1941 C C . ILE B 1 121 ? -1.843 -7.836 8.109 1 52.09 121 ILE B C 1
ATOM 1943 O O . ILE B 1 121 ? -1.264 -7.816 9.203 1 52.09 121 ILE B O 1
#

Radius of gyration: 18.06 Å; Cα contacts (8 Å, |Δi|>4): 460; chains: 2; bounding box: 40×51×50 Å

pLDDT: mean 84.86, std 19.06, range [35.5, 98.56]

Foldseek 3Di:
DDPVLLPLDWQAEKEWDKAWDDDDDPAIKIKIWIAGSNPRDTQFIAMDSDDDLVRLLVRVVSNLPRPVGDHDLNHEYEYEPDPSCVDPVNCVSCVVSNHHYDYDDDPCPVPPPHDDDVDPD/DDPVLLPLDWQAEKEWDKAWDDDDDPAIKIKIWIAGNNPRDTQFIAMDSDDDLVRLLVRVVSNLPRPVGDHDLAHEYEYEPDPSCVDPVNCVSCVVSNHHYDYDDPDVPPPPPNDDPVDPD

Solvent-accessible surface area (backbone atoms only — not comparable to full-atom values): 13462 Å² total; per-residue (Å²): 130,66,74,77,53,60,39,84,45,66,35,28,42,30,40,41,54,73,25,81,41,62,23,69,91,88,38,62,37,36,39,26,39,34,26,25,50,46,51,39,39,47,59,25,63,30,57,23,65,57,95,51,56,60,41,57,51,53,19,53,53,44,38,75,66,33,81,88,61,67,65,45,84,77,16,28,42,35,31,59,78,48,67,59,64,67,32,67,70,43,50,52,54,32,52,75,70,56,34,46,80,45,65,55,68,92,68,72,60,67,63,74,66,81,74,73,44,77,72,70,91,131,65,73,78,54,62,38,84,45,67,35,28,42,30,39,42,53,70,17,82,40,62,24,68,91,89,38,61,37,33,40,27,41,31,27,25,51,46,52,38,39,46,60,26,63,30,56,22,65,57,94,50,55,59,40,57,51,52,20,53,52,44,37,75,66,33,81,90,60,67,64,44,85,78,17,28,41,37,32,60,77,48,67,60,64,68,32,67,70,43,49,51,53,33,53,75,70,56,34,46,79,46,63,55,70,96,70,72,64,71,63,77,63,84,72,71,44,71,75,74,93

InterPro domains:
  IPR001584 Integrase, catalytic core [PF00665] (9-109)
  IPR001584 Integrase, catalytic core [PS50994] (6-121)
  IPR012337 Ribonuclease H-like superfamily [SSF53098] (3-119)
  IPR036397 Ribonuclease H superfamily [G3DSA:3.30.420.10] (2-121)
  IPR050900 Transposase IS3/IS150/IS904 [PTHR46889] (2-119)

Secondary structure (DSSP, 8-state):
--TTT--S-TTTEEEEEEEEEEETTTEEEEEEEEEETTT--EEEEEEESS--HHHHHHHHHHHHH-TT----TT-EEEE-S-HHHHSHHHHHHHHHTT-EEEE--TT---------TTTT-/--TTT--S-TTTEEEEEEEEEEETTTEEEEEEEEEETTT--EEEEEEESS--HHHHHHHHHHHHH-TT----TT-EEEE-S-HHHHSHHHHHHHHHTT-EEEE--TT----SSS---SS--